Protein AF-A0A5N4C8M5-F1 (afdb_monomer)

Mean predicted aligned error: 10.36 Å

Nearest PDB structures (foldseek):
  2a1l-assembly1_A  TM=9.597E-01  e=7.615E-25  Rattus norvegicus
  1t27-assembly1_A  TM=9.504E-01  e=8.870E-22  Rattus norvegicus
  1uw5-assembly4_D  TM=9.401E-01  e=5.422E-21  Homo sapiens
  8pqo-assembly1_A  TM=8.372E-01  e=1.366E-22  Homo sapiens
  1kcm-assembly1_A-2  TM=8.251E-01  e=1.437E-21  Mus musculus

Secondary structure (DSSP, 8-state):
-EEEEE-SS-HHHHHHHHHHHHHHHHHHT-BTTBEEEEEEEEEEEETTEEEEEEEEEEE-SS---HHHHSSGGGTSTTS---S---------------EEEEEEEE-TT-S--TTHHHH--TTTTEEEEEEEEETTEEEEEEEETTTGGG-EEEEEEEEESSSS--TTTT---HHHHHHPPEEEE-TT-GGGS-TTT--GGG-TTT---TTT------TT--

pLDDT: mean 74.55, std 20.35, range [27.28, 95.81]

InterPro domains:
  IPR001666 Phosphatidylinositol transfer protein [PTHR10658] (109-222)
  IPR023393 START-like domain superfamily [G3DSA:3.30.530.20] (2-222)
  IPR055261 Phosphatidylinositol transfer protein, N-terminal [PF02121] (4-72)
  IPR055261 Phosphatidylinositol transfer protein, N-terminal [PF02121] (107-222)

Solvent-accessible surface area (backbone atoms only — not comparable to full-atom values): 13103 Å² total; per-residue (Å²): 74,31,39,38,36,66,42,88,38,42,59,70,56,45,62,55,30,40,56,50,20,47,53,54,53,44,57,76,55,45,54,99,87,30,26,68,45,79,80,42,79,45,78,46,76,54,99,91,46,54,37,42,35,36,33,35,39,38,40,58,86,78,84,88,57,67,84,63,55,74,61,46,37,72,58,57,49,74,78,75,87,89,70,98,70,86,90,76,92,76,97,65,84,83,78,57,19,20,21,45,42,35,39,51,47,67,36,96,60,49,70,77,52,77,64,50,78,78,67,56,54,95,54,61,47,37,32,43,38,40,34,45,39,36,80,58,36,34,41,35,41,36,36,30,77,68,54,41,90,53,28,38,39,39,38,39,34,41,56,40,80,42,91,74,78,78,74,67,84,82,67,61,56,75,72,60,50,75,70,51,48,80,43,80,50,57,78,52,45,68,88,83,51,57,81,91,75,64,50,79,93,62,32,42,48,72,38,58,35,88,86,82,60,47,54,52,32,56,102,76,68,120

Organism: Camelus dromedarius (NCBI:txid9838)

Structure (mmCIF, N/CA/C/O backbone):
data_AF-A0A5N4C8M5-F1
#
_entry.id   AF-A0A5N4C8M5-F1
#
loop_
_atom_site.group_PDB
_atom_site.id
_atom_site.type_symbol
_atom_site.label_atom_id
_atom_site.label_alt_id
_atom_site.label_comp_id
_atom_site.label_asym_id
_atom_site.label_entity_id
_atom_site.label_seq_id
_atom_site.pdbx_PDB_ins_code
_atom_site.Cartn_x
_atom_site.Cartn_y
_atom_site.Cartn_z
_atom_site.occupancy
_atom_site.B_iso_or_equiv
_atom_site.auth_seq_id
_atom_site.auth_comp_id
_atom_site.auth_asym_id
_atom_site.auth_atom_id
_atom_site.pdbx_PDB_model_num
ATOM 1 N N . MET A 1 1 ? -7.776 3.941 -9.998 1.00 83.75 1 MET A N 1
ATOM 2 C CA . MET A 1 1 ? -8.396 3.127 -8.933 1.00 83.75 1 MET A CA 1
ATOM 3 C C . MET A 1 1 ? -7.772 3.522 -7.607 1.00 83.75 1 MET A C 1
ATOM 5 O O . MET A 1 1 ? -6.570 3.780 -7.584 1.00 83.75 1 MET A O 1
ATOM 9 N N . ILE A 1 2 ? -8.571 3.589 -6.545 1.00 85.88 2 ILE A N 1
ATOM 10 C CA . ILE A 1 2 ? -8.103 3.749 -5.168 1.00 85.88 2 ILE A CA 1
ATOM 11 C C . ILE A 1 2 ? -8.486 2.513 -4.370 1.00 85.88 2 ILE A C 1
ATOM 13 O O . ILE A 1 2 ? -9.666 2.190 -4.282 1.00 85.88 2 ILE A O 1
ATOM 17 N N . SER A 1 3 ? -7.505 1.878 -3.743 1.00 86.94 3 SER A N 1
ATOM 18 C CA . SER A 1 3 ? -7.736 0.801 -2.785 1.00 86.94 3 SER A CA 1
ATOM 19 C C . SER A 1 3 ? -7.750 1.359 -1.365 1.00 86.94 3 SER A C 1
ATOM 21 O O . SER A 1 3 ? -6.872 2.147 -1.011 1.00 86.94 3 SER A O 1
ATOM 23 N N . ARG A 1 4 ? -8.728 0.957 -0.551 1.00 88.56 4 ARG A N 1
ATOM 24 C CA . ARG A 1 4 ? -8.825 1.272 0.882 1.00 88.56 4 ARG A CA 1
ATOM 25 C C . ARG A 1 4 ? -8.654 -0.015 1.688 1.00 88.56 4 ARG A C 1
ATOM 27 O O . ARG A 1 4 ? -9.474 -0.923 1.560 1.00 88.56 4 ARG A O 1
ATOM 34 N N . VAL A 1 5 ? -7.615 -0.077 2.519 1.00 88.25 5 VAL A N 1
ATOM 35 C CA . VAL A 1 5 ? -7.348 -1.209 3.426 1.00 88.25 5 VAL A CA 1
ATOM 36 C C . VAL A 1 5 ? -7.515 -0.742 4.865 1.00 88.25 5 VAL A C 1
ATOM 38 O O . VAL A 1 5 ? -6.715 0.075 5.307 1.00 88.25 5 VAL A O 1
ATOM 41 N N . VAL A 1 6 ? -8.530 -1.239 5.575 1.00 87.88 6 VAL A N 1
ATOM 42 C CA . VAL A 1 6 ? -8.694 -1.023 7.027 1.00 87.88 6 VAL A CA 1
ATOM 43 C C . VAL A 1 6 ? -7.837 -2.047 7.764 1.00 87.88 6 VAL A C 1
ATOM 45 O O . VAL A 1 6 ? -7.804 -3.201 7.338 1.00 87.88 6 VAL A O 1
ATOM 48 N N . LEU A 1 7 ? -7.165 -1.656 8.852 1.00 87.38 7 LEU A N 1
ATOM 49 C CA . LEU A 1 7 ? -6.305 -2.542 9.647 1.00 87.38 7 LEU A CA 1
ATOM 50 C C . LEU A 1 7 ? -6.516 -2.371 11.167 1.00 87.38 7 LEU A C 1
ATOM 52 O O . LEU A 1 7 ? -6.731 -1.247 11.629 1.00 87.38 7 LEU A O 1
ATOM 56 N N . PRO A 1 8 ? -6.386 -3.450 11.970 1.00 88.38 8 PRO A N 1
ATOM 57 C CA . PRO A 1 8 ? -6.488 -3.430 13.434 1.00 88.38 8 PRO A CA 1
ATOM 58 C C . PRO A 1 8 ? -5.188 -2.969 14.109 1.00 88.38 8 PRO A C 1
ATOM 60 O O . PRO A 1 8 ? -4.715 -3.558 15.082 1.00 88.38 8 PRO A O 1
ATOM 63 N N . CYS A 1 9 ? -4.584 -1.903 13.600 1.00 85.06 9 CYS A N 1
ATOM 64 C CA . CYS A 1 9 ? -3.409 -1.271 14.190 1.00 85.06 9 CYS A CA 1
ATOM 65 C C . CYS A 1 9 ? -3.499 0.243 14.048 1.00 85.06 9 CYS A C 1
ATOM 67 O O . CYS A 1 9 ? -4.287 0.737 13.253 1.00 85.06 9 CYS A O 1
ATOM 69 N N . SER A 1 10 ? -2.727 0.972 14.848 1.00 87.06 10 SER A N 1
ATOM 70 C CA . SER A 1 10 ? -2.623 2.429 14.728 1.00 87.06 10 SER A CA 1
ATOM 71 C C . SER A 1 10 ? -1.710 2.847 13.572 1.00 87.06 10 SER A C 1
ATOM 73 O O . SER A 1 10 ? -0.830 2.095 13.151 1.00 87.06 10 SER A O 1
ATOM 75 N N . VAL A 1 11 ? -1.834 4.104 13.138 1.00 84.88 11 VAL A N 1
ATOM 76 C CA . VAL A 1 11 ? -0.902 4.773 12.210 1.00 84.88 11 VAL A CA 1
ATOM 77 C C . VAL A 1 11 ? 0.562 4.579 12.640 1.00 84.88 11 VAL A C 1
ATOM 79 O O . VAL A 1 11 ? 1.426 4.318 11.808 1.00 84.88 11 VAL A O 1
ATOM 82 N N . GLN A 1 12 ? 0.876 4.682 13.930 1.00 86.44 12 GLN A N 1
ATOM 83 C CA . GLN A 1 12 ? 2.251 4.576 14.430 1.00 86.44 12 GLN A CA 1
ATOM 84 C C . GLN A 1 12 ? 2.765 3.132 14.400 1.00 86.44 12 GLN A C 1
ATOM 86 O O . GLN A 1 12 ? 3.892 2.887 13.973 1.00 86.44 12 GLN A O 1
ATOM 91 N N . GLU A 1 13 ? 1.933 2.170 14.804 1.00 85.62 13 GLU A N 1
ATOM 92 C CA . GLU A 1 13 ? 2.259 0.743 14.691 1.00 85.62 13 GLU A CA 1
ATOM 93 C C . GLU A 1 13 ? 2.451 0.341 13.226 1.00 85.62 13 GLU A C 1
ATOM 95 O O . GLU A 1 13 ? 3.371 -0.417 12.904 1.00 85.62 13 GLU A O 1
ATOM 100 N N . TYR A 1 14 ? 1.629 0.895 12.326 1.00 85.19 14 TYR A N 1
ATOM 101 C CA . TYR A 1 14 ? 1.717 0.591 10.908 1.00 85.19 14 TYR A CA 1
ATOM 102 C C . TYR A 1 14 ? 3.062 1.014 10.307 1.00 85.19 14 TYR A C 1
ATOM 104 O O . TYR A 1 14 ? 3.681 0.249 9.570 1.00 85.19 14 TYR A O 1
ATOM 112 N N . GLN A 1 15 ? 3.562 2.195 10.676 1.00 85.31 15 GLN A N 1
ATOM 113 C CA . GLN A 1 15 ? 4.855 2.689 10.200 1.00 85.31 15 GLN A CA 1
ATOM 114 C C . GLN A 1 15 ? 5.993 1.692 10.465 1.00 85.31 15 GLN A C 1
ATOM 116 O O . GLN A 1 15 ? 6.839 1.469 9.600 1.00 85.31 15 GLN A O 1
ATOM 121 N N . VAL A 1 16 ? 6.008 1.080 11.652 1.00 84.94 16 VAL A N 1
ATOM 122 C CA . VAL A 1 16 ? 7.047 0.123 12.052 1.00 84.94 16 VAL A CA 1
ATOM 123 C C . VAL A 1 16 ? 6.827 -1.229 11.381 1.00 84.94 16 VAL A C 1
ATOM 125 O O . VAL A 1 16 ? 7.739 -1.762 10.743 1.00 84.94 16 VAL A O 1
ATOM 128 N N . GLY A 1 17 ? 5.619 -1.784 11.487 1.00 80.12 17 GLY A N 1
ATOM 129 C CA . GLY A 1 17 ? 5.354 -3.120 10.964 1.00 80.12 17 GLY A CA 1
ATOM 130 C C . GLY A 1 17 ? 5.444 -3.192 9.436 1.00 80.12 17 GLY A C 1
ATOM 131 O O . GLY A 1 17 ? 5.831 -4.235 8.909 1.00 80.12 17 GLY A O 1
ATOM 132 N N . GLN A 1 18 ? 5.150 -2.104 8.710 1.00 78.94 18 GLN A N 1
ATOM 133 C CA . GLN A 1 18 ? 5.228 -2.091 7.248 1.00 78.94 18 GLN A CA 1
ATOM 134 C C . GLN A 1 18 ? 6.679 -2.292 6.809 1.00 78.94 18 GLN A C 1
ATOM 136 O O . GLN A 1 18 ? 6.956 -3.101 5.927 1.00 78.94 18 GLN A O 1
ATOM 141 N N . LEU A 1 19 ? 7.618 -1.584 7.442 1.00 75.56 19 LEU A N 1
ATOM 142 C CA . LEU A 1 19 ? 9.045 -1.702 7.141 1.00 75.56 19 LEU A CA 1
ATOM 143 C C . LEU A 1 19 ? 9.559 -3.118 7.421 1.00 75.56 19 LEU A C 1
ATOM 145 O O . LEU A 1 19 ? 10.290 -3.675 6.601 1.00 75.56 19 LEU A O 1
ATOM 149 N N . TYR A 1 20 ? 9.132 -3.713 8.538 1.00 75.94 20 TYR A N 1
ATOM 150 C CA . TYR A 1 20 ? 9.449 -5.101 8.872 1.00 75.94 20 TYR A CA 1
ATOM 151 C C . TYR A 1 20 ? 8.885 -6.080 7.832 1.00 75.94 20 TYR A C 1
ATOM 153 O O . TYR A 1 20 ? 9.627 -6.888 7.278 1.00 75.94 20 TYR A O 1
ATOM 161 N N . SER A 1 21 ? 7.599 -5.955 7.501 1.00 77.25 21 SER A N 1
ATOM 162 C CA . SER A 1 21 ? 6.918 -6.830 6.540 1.00 77.25 21 SER A CA 1
ATOM 163 C C . SER A 1 21 ? 7.540 -6.738 5.146 1.00 77.25 21 SER A C 1
ATOM 165 O O . SER A 1 21 ? 7.733 -7.761 4.494 1.00 77.25 21 SER A O 1
ATOM 167 N N . VAL A 1 22 ? 7.939 -5.538 4.701 1.00 72.88 22 VAL A N 1
ATOM 168 C CA . VAL A 1 22 ? 8.692 -5.357 3.448 1.00 72.88 22 VAL A CA 1
ATOM 169 C C . VAL A 1 22 ? 10.027 -6.094 3.502 1.00 72.88 22 VAL A C 1
ATOM 171 O O . VAL A 1 22 ? 10.389 -6.754 2.528 1.00 72.88 22 VAL A O 1
ATOM 174 N N . ALA A 1 23 ? 10.770 -5.984 4.604 1.00 72.56 23 ALA A N 1
ATOM 175 C CA . ALA A 1 23 ? 12.062 -6.648 4.746 1.00 72.56 23 ALA A CA 1
ATOM 176 C C . ALA A 1 23 ? 11.926 -8.180 4.729 1.00 72.56 23 ALA A C 1
ATOM 178 O O . ALA A 1 23 ? 12.671 -8.843 4.008 1.00 72.56 23 ALA A O 1
ATOM 179 N N . GLU A 1 24 ? 10.961 -8.740 5.460 1.00 75.62 24 GLU A N 1
ATOM 180 C CA . GLU A 1 24 ? 10.719 -10.188 5.501 1.00 75.62 24 GLU A CA 1
ATOM 181 C C . GLU A 1 24 ? 10.206 -10.728 4.161 1.00 75.62 24 GLU A C 1
ATOM 183 O O . GLU A 1 24 ? 10.748 -11.708 3.647 1.00 75.62 24 GLU A O 1
ATOM 188 N N . ALA A 1 25 ? 9.240 -10.051 3.532 1.00 70.56 25 ALA A N 1
ATOM 189 C CA . ALA A 1 25 ? 8.769 -10.424 2.199 1.00 70.56 25 ALA A CA 1
ATOM 190 C C . ALA A 1 25 ? 9.912 -10.383 1.171 1.00 70.56 25 ALA A C 1
ATOM 192 O O . ALA A 1 25 ? 10.031 -11.277 0.339 1.00 70.56 25 ALA A O 1
ATOM 193 N N . SER A 1 26 ? 10.810 -9.396 1.269 1.00 68.19 26 SER A N 1
ATOM 194 C CA . SER A 1 26 ? 11.963 -9.295 0.365 1.00 68.19 26 SER A CA 1
ATOM 195 C C . SER A 1 26 ? 12.941 -10.462 0.517 1.00 68.19 26 SER A C 1
ATOM 197 O O . SER A 1 26 ? 13.475 -10.951 -0.480 1.00 68.19 26 SER A O 1
ATOM 199 N N . LYS A 1 27 ? 13.165 -10.937 1.750 1.00 71.38 27 LYS A N 1
ATOM 200 C CA . LYS A 1 27 ? 14.007 -12.115 2.016 1.00 71.38 27 LYS A CA 1
ATOM 201 C C . LYS A 1 27 ? 13.401 -13.382 1.417 1.00 71.38 27 LYS A C 1
ATOM 203 O O . LYS A 1 27 ? 14.124 -14.154 0.797 1.00 71.38 27 LYS A O 1
ATOM 208 N N . ASN A 1 28 ? 12.090 -13.567 1.567 1.00 69.38 28 ASN A N 1
ATOM 209 C CA . ASN A 1 28 ? 11.388 -14.758 1.085 1.00 69.38 28 ASN A CA 1
ATOM 210 C C . ASN A 1 28 ? 11.327 -14.855 -0.448 1.00 69.38 28 ASN A C 1
ATOM 212 O O . ASN A 1 28 ? 11.191 -15.952 -0.982 1.00 69.38 28 ASN A O 1
ATOM 216 N N . GLU A 1 29 ? 11.449 -13.729 -1.154 1.00 64.94 29 GLU A N 1
ATOM 217 C CA . GLU A 1 29 ? 11.388 -13.667 -2.622 1.00 64.94 29 GLU A CA 1
ATOM 218 C C . GLU A 1 29 ? 12.778 -13.664 -3.293 1.00 64.94 29 GLU A C 1
ATOM 220 O O . GLU A 1 29 ? 12.872 -13.604 -4.517 1.00 64.94 29 GLU A O 1
ATOM 225 N N . THR A 1 30 ? 13.872 -13.725 -2.525 1.00 62.81 30 THR A N 1
ATOM 226 C CA . THR A 1 30 ? 15.238 -13.688 -3.074 1.00 62.81 30 THR A CA 1
ATOM 227 C C . THR A 1 30 ? 15.851 -15.091 -3.129 1.00 62.81 30 THR A C 1
ATOM 229 O O . THR A 1 30 ? 16.098 -15.713 -2.097 1.00 62.81 30 THR A O 1
ATOM 232 N N . GLY A 1 31 ? 16.143 -15.592 -4.337 1.00 59.47 31 GLY A N 1
ATOM 233 C CA . GLY A 1 31 ? 16.760 -16.907 -4.555 1.00 59.47 31 GLY A CA 1
ATOM 234 C C . GLY A 1 31 ? 16.883 -17.296 -6.036 1.00 59.47 31 GLY A C 1
ATOM 235 O O . GLY A 1 31 ? 16.119 -16.847 -6.881 1.00 59.47 31 GLY A O 1
ATOM 236 N N . GLY A 1 32 ? 17.871 -18.128 -6.396 1.00 56.34 32 GLY A N 1
ATOM 237 C CA . GLY A 1 32 ? 17.968 -18.719 -7.748 1.00 56.34 32 GLY A CA 1
ATOM 238 C C . GLY A 1 32 ? 18.218 -17.737 -8.912 1.00 56.34 32 GLY A C 1
ATOM 239 O O . GLY A 1 32 ? 18.008 -18.083 -10.078 1.00 56.34 32 GLY A O 1
ATOM 240 N N . GLY A 1 33 ? 18.672 -16.514 -8.622 1.00 57.88 33 GLY A N 1
ATOM 241 C CA . GLY A 1 33 ? 18.844 -15.443 -9.611 1.00 57.88 33 GLY A CA 1
ATOM 242 C C . GLY A 1 33 ? 17.557 -14.674 -9.940 1.00 57.88 33 GLY A C 1
ATOM 243 O O . GLY A 1 33 ? 17.529 -13.984 -10.958 1.00 57.88 33 GLY A O 1
ATOM 244 N N . GLU A 1 34 ? 16.515 -14.829 -9.119 1.00 65.50 34 GLU A N 1
ATOM 245 C CA . GLU A 1 34 ? 15.394 -13.898 -8.934 1.00 65.50 34 GLU A CA 1
ATOM 246 C C . GLU A 1 34 ? 15.565 -13.190 -7.579 1.00 65.50 34 GLU A C 1
ATOM 248 O O . GLU A 1 34 ? 16.211 -13.727 -6.670 1.00 65.50 34 GLU A O 1
ATOM 253 N N . GLY A 1 35 ? 15.011 -11.985 -7.438 1.00 71.69 35 GLY A N 1
ATOM 254 C CA . GLY A 1 35 ? 15.013 -11.296 -6.148 1.00 71.69 35 GLY A CA 1
ATOM 255 C C . GLY A 1 35 ? 15.023 -9.779 -6.225 1.00 71.69 35 GLY A C 1
ATOM 256 O O . GLY A 1 35 ? 14.817 -9.178 -7.285 1.00 71.69 35 GLY A O 1
ATOM 257 N N . ILE A 1 36 ? 15.249 -9.177 -5.059 1.00 79.50 36 ILE A N 1
ATOM 258 C CA . ILE A 1 36 ? 15.225 -7.731 -4.850 1.00 79.50 36 ILE A CA 1
ATOM 259 C C . ILE A 1 36 ? 16.632 -7.259 -4.493 1.00 79.50 36 ILE A C 1
ATOM 261 O O . ILE A 1 36 ? 17.182 -7.638 -3.461 1.00 79.50 36 ILE A O 1
ATOM 265 N N . GLU A 1 37 ? 17.194 -6.387 -5.320 1.00 83.38 37 GLU A N 1
ATOM 266 C CA . GLU A 1 37 ? 18.437 -5.680 -5.032 1.00 83.38 37 GLU A CA 1
ATOM 267 C C . GLU A 1 37 ? 18.113 -4.293 -4.471 1.00 83.38 37 GLU A C 1
ATOM 269 O O . GLU A 1 37 ? 17.360 -3.531 -5.073 1.00 83.38 37 GLU A O 1
ATOM 274 N N . VAL A 1 38 ? 18.678 -3.939 -3.316 1.00 85.50 38 VAL A N 1
ATOM 275 C CA . VAL A 1 38 ? 18.532 -2.597 -2.735 1.00 85.50 38 VAL A CA 1
ATOM 276 C C . VAL A 1 38 ? 19.746 -1.760 -3.132 1.00 85.50 38 VAL A C 1
ATOM 278 O O . VAL A 1 38 ? 20.826 -1.946 -2.583 1.00 85.50 38 VAL A O 1
ATOM 281 N N . LEU A 1 39 ? 19.565 -0.820 -4.062 1.00 90.00 39 LEU A N 1
ATOM 282 C CA . LEU A 1 39 ? 20.632 0.074 -4.526 1.00 90.00 39 LEU A CA 1
ATOM 283 C C . LEU A 1 39 ? 20.843 1.272 -3.605 1.00 90.00 39 LEU A C 1
ATOM 285 O O . LEU A 1 39 ? 21.970 1.721 -3.403 1.00 90.00 39 LEU A O 1
ATOM 289 N N . LYS A 1 40 ? 19.749 1.830 -3.078 1.00 91.44 40 LYS A N 1
ATOM 290 C CA . LYS A 1 40 ? 19.783 2.968 -2.156 1.00 91.44 40 LYS A CA 1
ATOM 291 C C . LYS A 1 40 ? 18.742 2.810 -1.064 1.00 91.44 40 LYS A C 1
ATOM 293 O O . LYS A 1 40 ? 17.624 2.368 -1.327 1.00 91.44 40 LYS A O 1
ATOM 298 N N . ASN A 1 41 ? 19.115 3.217 0.142 1.00 90.56 41 ASN A N 1
ATOM 299 C CA . ASN A 1 41 ? 18.236 3.340 1.294 1.00 90.56 41 ASN A CA 1
ATOM 300 C C . ASN A 1 41 ? 18.801 4.432 2.210 1.00 90.56 41 ASN A C 1
ATOM 302 O O . ASN A 1 41 ? 19.659 4.157 3.046 1.00 90.56 41 ASN A O 1
ATOM 306 N N . GLU A 1 42 ? 18.372 5.672 2.008 1.00 94.19 42 GLU A N 1
ATOM 307 C CA . GLU A 1 42 ? 18.944 6.842 2.680 1.00 94.19 42 GLU A CA 1
ATOM 308 C C . GLU A 1 42 ? 17.856 7.844 3.086 1.00 94.19 42 GLU A C 1
ATOM 310 O O . GLU A 1 42 ? 16.818 7.926 2.422 1.00 94.19 42 GLU A O 1
ATOM 315 N N . PRO A 1 43 ? 18.052 8.604 4.176 1.00 95.44 43 PRO A N 1
ATOM 316 C CA . PRO A 1 43 ? 17.163 9.711 4.489 1.00 95.44 43 PRO A CA 1
ATOM 317 C C . PRO A 1 43 ? 17.232 10.772 3.382 1.00 95.44 43 PRO A C 1
ATOM 319 O O . PRO A 1 43 ? 18.288 11.000 2.791 1.00 95.44 43 PRO A O 1
ATOM 322 N N . TYR A 1 44 ? 16.119 11.454 3.123 1.00 95.25 44 TYR A N 1
ATOM 323 C CA . TYR A 1 44 ? 16.065 12.585 2.200 1.00 95.25 44 TYR A CA 1
ATOM 324 C C . TYR A 1 44 ? 15.313 13.765 2.810 1.00 95.25 44 TYR A C 1
ATOM 326 O O . TYR A 1 44 ? 14.449 13.609 3.674 1.00 95.25 44 TYR A O 1
ATOM 334 N N . GLU A 1 45 ? 15.635 14.949 2.303 1.00 95.25 45 GLU A N 1
ATOM 335 C CA . GLU A 1 45 ? 14.909 16.186 2.546 1.00 95.25 45 GLU A CA 1
ATOM 336 C C . GLU A 1 45 ? 14.821 16.949 1.224 1.00 95.25 45 GLU A C 1
ATOM 338 O O . GLU A 1 45 ? 15.842 17.218 0.586 1.00 95.25 45 GLU A O 1
ATOM 343 N N . LYS A 1 46 ? 13.603 17.247 0.774 1.00 89.94 46 LYS A N 1
ATOM 344 C CA . LYS A 1 46 ? 13.357 17.961 -0.479 1.00 89.94 46 LYS A CA 1
ATOM 345 C C . LYS A 1 46 ? 12.041 18.727 -0.401 1.00 89.94 46 LYS A C 1
ATOM 347 O O . LYS A 1 46 ? 11.037 18.168 0.010 1.00 89.94 46 LYS A O 1
ATOM 352 N N . ASP A 1 47 ? 12.043 19.995 -0.811 1.00 89.44 47 ASP A N 1
ATOM 353 C CA . ASP A 1 47 ? 10.837 20.840 -0.889 1.00 89.44 47 ASP A CA 1
ATOM 354 C C . ASP A 1 47 ? 10.018 20.891 0.425 1.00 89.44 47 ASP A C 1
ATOM 356 O O . ASP A 1 47 ? 8.796 21.005 0.415 1.00 89.44 47 ASP A O 1
ATOM 360 N N . GLY A 1 48 ? 10.698 20.793 1.576 1.00 87.25 48 GLY A N 1
ATOM 361 C CA . GLY A 1 48 ? 10.075 20.753 2.908 1.00 87.25 48 GLY A CA 1
ATOM 362 C C . GLY A 1 48 ? 9.538 19.378 3.332 1.00 87.25 48 GLY A C 1
ATOM 363 O O . GLY A 1 48 ? 9.146 19.213 4.487 1.00 87.25 48 GLY A O 1
ATOM 364 N N . GLU A 1 49 ? 9.563 18.384 2.445 1.00 89.19 49 GLU A N 1
ATOM 365 C CA . GLU A 1 49 ? 9.270 16.983 2.738 1.00 89.19 49 GLU A CA 1
ATOM 366 C C . GLU A 1 49 ? 10.539 16.279 3.238 1.00 89.19 49 GLU A C 1
ATOM 368 O O . GLU A 1 49 ? 11.620 16.435 2.666 1.00 89.19 49 GLU A O 1
ATOM 373 N N . LYS A 1 50 ? 10.417 15.504 4.320 1.00 93.25 50 LYS A N 1
ATOM 374 C CA . LYS A 1 50 ? 11.506 14.695 4.882 1.00 93.25 50 LYS A CA 1
ATOM 375 C C . LYS A 1 50 ? 11.047 13.257 5.024 1.00 93.25 50 LYS A C 1
ATOM 377 O O . LYS A 1 50 ? 9.899 13.009 5.391 1.00 93.25 50 LYS A O 1
ATOM 382 N N . GLY A 1 51 ? 11.946 12.313 4.790 1.00 92.38 51 GLY A N 1
ATOM 383 C CA . GLY A 1 51 ? 11.599 10.905 4.899 1.00 92.38 51 GLY A CA 1
ATOM 384 C C . GLY A 1 51 ? 12.735 9.970 4.524 1.00 92.38 51 GLY A C 1
ATOM 385 O O . GLY A 1 51 ? 13.903 10.349 4.557 1.00 92.38 51 GLY A O 1
ATOM 386 N N . GLN A 1 52 ? 12.375 8.748 4.137 1.00 90.94 52 GLN A N 1
ATOM 387 C CA . GLN A 1 52 ? 13.308 7.738 3.643 1.00 90.94 52 GLN A CA 1
ATOM 388 C C . GLN A 1 52 ? 13.139 7.552 2.133 1.00 90.94 52 GLN A C 1
ATOM 390 O O . GLN A 1 52 ? 12.027 7.328 1.648 1.00 90.94 52 GLN A O 1
ATOM 395 N N . TYR A 1 53 ? 14.239 7.627 1.393 1.00 93.06 53 TYR A N 1
ATOM 396 C CA . TYR A 1 53 ? 14.294 7.302 -0.023 1.00 93.06 53 TYR A CA 1
ATOM 397 C C . TYR A 1 53 ? 14.852 5.895 -0.196 1.00 93.06 53 TYR A C 1
ATOM 399 O O . TYR A 1 53 ? 15.883 5.546 0.383 1.00 93.06 53 TYR A O 1
ATOM 407 N N . THR A 1 54 ? 14.194 5.093 -1.029 1.00 88.31 54 THR A N 1
ATOM 408 C CA . THR A 1 54 ? 14.719 3.791 -1.440 1.00 88.31 54 THR A CA 1
ATOM 409 C C . THR A 1 54 ? 14.715 3.651 -2.951 1.00 88.31 54 THR A C 1
ATOM 411 O O . THR A 1 54 ? 13.810 4.131 -3.634 1.00 88.31 54 THR A O 1
ATOM 414 N N . HIS A 1 55 ? 15.736 2.977 -3.472 1.00 92.00 55 HIS A N 1
ATOM 415 C CA . HIS A 1 55 ? 15.798 2.538 -4.860 1.00 92.00 55 HIS A CA 1
ATOM 416 C C . HIS A 1 55 ? 16.119 1.053 -4.867 1.00 92.00 55 HIS A C 1
ATOM 418 O O . HIS A 1 55 ? 17.174 0.649 -4.375 1.00 92.00 55 HIS A O 1
ATOM 424 N N . LYS A 1 56 ? 15.203 0.255 -5.406 1.00 86.56 56 LYS A N 1
ATOM 425 C CA . LYS A 1 56 ? 15.343 -1.190 -5.540 1.00 86.56 56 LYS A CA 1
ATOM 426 C C . LYS A 1 56 ? 15.237 -1.624 -6.995 1.00 86.56 56 LYS A C 1
ATOM 428 O O . LYS A 1 56 ? 14.553 -0.975 -7.790 1.00 86.56 56 LYS A O 1
ATOM 433 N N . ILE A 1 57 ? 15.881 -2.734 -7.319 1.00 86.00 57 ILE A N 1
ATOM 434 C CA . ILE A 1 57 ? 15.717 -3.444 -8.581 1.00 86.00 57 ILE A CA 1
ATOM 435 C C . ILE A 1 57 ? 15.061 -4.792 -8.296 1.00 86.00 57 ILE A C 1
ATOM 437 O O . ILE A 1 57 ? 15.514 -5.551 -7.445 1.00 86.00 57 ILE A O 1
ATOM 441 N N . TYR A 1 58 ? 13.985 -5.081 -9.017 1.00 82.19 58 TYR A N 1
ATOM 442 C CA . TYR A 1 58 ? 13.282 -6.356 -8.980 1.00 82.19 58 TYR A CA 1
ATOM 443 C C . TYR A 1 58 ? 13.646 -7.157 -10.227 1.00 82.19 58 TYR A C 1
ATOM 445 O O . TYR A 1 58 ? 13.362 -6.718 -11.345 1.00 82.19 58 TYR A O 1
ATOM 453 N N . HIS A 1 59 ? 14.233 -8.338 -10.035 1.00 80.12 59 HIS A N 1
ATOM 454 C CA . HIS A 1 59 ? 14.536 -9.293 -11.101 1.00 80.12 59 HIS A CA 1
ATOM 455 C C . HIS A 1 59 ? 13.486 -10.403 -11.110 1.00 80.12 59 HIS A C 1
ATOM 457 O O . HIS A 1 59 ? 13.504 -11.286 -10.251 1.00 80.12 59 HIS A O 1
ATOM 463 N N . LEU A 1 60 ? 12.578 -10.376 -12.085 1.00 69.25 60 LEU A N 1
ATOM 464 C CA . LEU A 1 60 ? 11.553 -11.408 -12.252 1.00 69.25 60 LEU A CA 1
ATOM 465 C C . LEU A 1 60 ? 12.006 -12.383 -13.355 1.00 69.25 60 LEU A C 1
ATOM 467 O O . LEU A 1 60 ? 12.357 -11.936 -14.440 1.00 69.25 60 LEU A O 1
ATOM 471 N N . LYS A 1 61 ? 12.004 -13.708 -13.150 1.00 56.44 61 LYS A N 1
ATOM 472 C CA . LYS A 1 61 ? 12.205 -14.685 -14.245 1.00 56.44 61 LYS A CA 1
ATOM 473 C C . LYS A 1 61 ? 10.927 -15.448 -14.573 1.00 56.44 61 LYS A C 1
ATOM 475 O O . LYS A 1 61 ? 10.741 -15.781 -15.744 1.00 56.44 61 LYS A O 1
ATOM 480 N N . ARG A 1 62 ? 10.005 -15.686 -13.629 1.00 48.00 62 ARG A N 1
ATOM 481 C CA . ARG A 1 62 ? 8.667 -16.250 -13.905 1.00 48.00 62 ARG A CA 1
ATOM 482 C C . ARG A 1 62 ? 7.601 -15.716 -12.937 1.00 48.00 62 ARG A C 1
ATOM 484 O O . ARG A 1 62 ? 7.741 -15.824 -11.733 1.00 48.00 62 ARG A O 1
ATOM 491 N N . ARG A 1 63 ? 6.470 -15.270 -13.512 1.00 41.81 63 ARG A N 1
ATOM 492 C CA . ARG A 1 63 ? 5.194 -14.881 -12.862 1.00 41.81 63 ARG A CA 1
ATOM 493 C C . ARG A 1 63 ? 5.134 -13.439 -12.322 1.00 41.81 63 ARG A C 1
ATOM 495 O O . ARG A 1 63 ? 5.605 -13.105 -11.248 1.00 41.81 63 ARG A O 1
ATOM 502 N N . LEU A 1 64 ? 4.430 -12.590 -13.075 1.00 39.09 64 LEU A N 1
ATOM 503 C CA . LEU A 1 64 ? 3.885 -11.318 -12.595 1.00 39.09 64 LEU A CA 1
ATOM 504 C C . LEU A 1 64 ? 2.619 -11.598 -11.775 1.00 39.09 64 LEU A C 1
ATOM 506 O O . LEU A 1 64 ? 1.555 -11.824 -12.349 1.00 39.09 64 LEU A O 1
ATOM 510 N N . THR A 1 65 ? 2.716 -11.529 -10.453 1.00 37.12 65 THR A N 1
ATOM 511 C CA . THR A 1 65 ? 1.579 -11.193 -9.574 1.00 37.12 65 THR A CA 1
ATOM 512 C C . THR A 1 65 ? 1.876 -9.880 -8.842 1.00 37.12 65 THR A C 1
ATOM 514 O O . THR A 1 65 ? 1.652 -9.740 -7.645 1.00 37.12 65 THR A O 1
ATOM 517 N N . LEU A 1 66 ? 2.402 -8.889 -9.579 1.00 36.59 66 LEU A N 1
ATOM 518 C CA . LEU A 1 66 ? 2.776 -7.575 -9.034 1.00 36.59 66 LEU A CA 1
ATOM 519 C C . LEU A 1 66 ? 1.579 -6.831 -8.415 1.00 36.59 66 LEU A C 1
ATOM 521 O O . LEU A 1 66 ? 1.743 -6.111 -7.437 1.00 36.59 66 LEU A O 1
ATOM 525 N N . SER A 1 67 ? 0.375 -7.020 -8.966 1.00 34.50 67 SER A N 1
ATOM 526 C CA . SER A 1 67 ? -0.833 -6.317 -8.523 1.00 34.50 67 SER A CA 1
ATOM 527 C C . SER A 1 67 ? -1.407 -6.842 -7.206 1.00 34.50 67 SER A C 1
ATOM 529 O O . SER A 1 67 ? -2.003 -6.064 -6.472 1.00 34.50 67 SER A O 1
ATOM 531 N N . HIS A 1 68 ? -1.193 -8.118 -6.874 1.00 33.88 68 HIS A N 1
ATOM 532 C CA . HIS A 1 68 ? -1.660 -8.694 -5.609 1.00 33.88 68 HIS A CA 1
ATOM 533 C C . HIS A 1 68 ? -0.604 -8.613 -4.501 1.00 33.88 68 HIS A C 1
ATOM 535 O O . HIS A 1 68 ? -0.956 -8.477 -3.338 1.00 33.88 68 HIS A O 1
ATOM 541 N N . ARG A 1 69 ? 0.695 -8.622 -4.830 1.00 39.22 69 ARG A N 1
ATOM 542 C CA . ARG A 1 69 ? 1.767 -8.757 -3.826 1.00 39.22 69 ARG A CA 1
ATOM 543 C C . ARG A 1 69 ? 2.240 -7.450 -3.185 1.00 39.22 69 ARG A C 1
ATOM 545 O O . ARG A 1 69 ? 2.715 -7.482 -2.057 1.00 39.22 69 ARG A O 1
ATOM 552 N N . MET A 1 70 ? 2.036 -6.296 -3.823 1.00 34.19 70 MET A N 1
ATOM 553 C CA . MET A 1 70 ? 2.290 -4.998 -3.171 1.00 34.19 70 MET A CA 1
ATOM 554 C C . MET A 1 70 ? 1.256 -4.675 -2.076 1.00 34.19 70 MET A C 1
ATOM 556 O O . MET A 1 70 ? 1.553 -3.912 -1.162 1.00 34.19 70 MET A O 1
ATOM 560 N N . ALA A 1 71 ? 0.079 -5.314 -2.117 1.00 32.91 71 ALA A N 1
ATOM 561 C CA . ALA A 1 71 ? -0.912 -5.271 -1.041 1.00 32.91 71 ALA A CA 1
ATOM 562 C C . ALA A 1 71 ? -0.596 -6.246 0.119 1.00 32.91 71 ALA A C 1
ATOM 564 O O . ALA A 1 71 ? -1.065 -6.037 1.235 1.00 32.91 71 ALA A 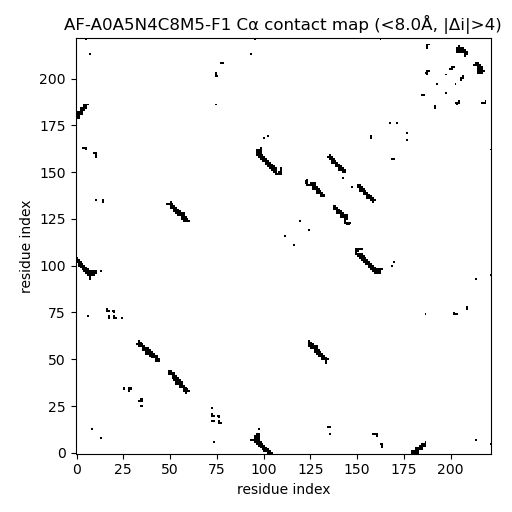O 1
ATOM 565 N N . VAL A 1 72 ? 0.244 -7.271 -0.101 1.00 30.89 72 VAL A N 1
ATOM 566 C CA . VAL A 1 72 ? 0.572 -8.318 0.898 1.00 30.89 72 VAL A CA 1
ATOM 567 C C . VAL A 1 72 ? 1.442 -7.799 2.050 1.00 30.89 72 VAL A C 1
ATOM 569 O O . VAL A 1 72 ? 1.486 -8.407 3.116 1.00 30.89 72 VAL A O 1
ATOM 572 N N . VAL A 1 73 ? 2.048 -6.616 1.917 1.00 34.50 73 VAL A N 1
ATOM 573 C CA . VAL A 1 73 ? 2.796 -5.978 3.015 1.00 34.50 73 VAL A CA 1
ATOM 574 C C . VAL A 1 73 ? 1.904 -5.699 4.241 1.00 34.50 73 VAL A C 1
ATOM 576 O O . VAL A 1 73 ? 2.413 -5.656 5.356 1.00 34.50 73 VAL A O 1
ATOM 579 N N . GLY A 1 74 ? 0.581 -5.581 4.072 1.00 31.41 74 GLY A N 1
ATOM 580 C CA . GLY A 1 74 ? -0.353 -5.413 5.191 1.00 31.41 74 GLY A CA 1
ATOM 581 C C . GLY A 1 74 ? -0.649 -6.690 5.995 1.00 31.41 74 GLY A C 1
ATOM 582 O O . GLY A 1 74 ? -1.112 -6.582 7.126 1.00 31.41 74 GLY A O 1
ATOM 583 N N . GLY A 1 75 ? -0.386 -7.884 5.446 1.00 28.56 75 GLY A N 1
ATOM 584 C CA . GLY A 1 75 ? -0.782 -9.168 6.051 1.00 28.56 75 GLY A CA 1
ATOM 585 C C . GLY A 1 75 ? 0.272 -9.824 6.955 1.00 28.56 75 GLY A C 1
ATOM 586 O O . GLY A 1 75 ? -0.075 -10.563 7.869 1.00 28.56 75 GLY A O 1
ATOM 587 N N . SER A 1 76 ? 1.565 -9.541 6.762 1.00 27.28 76 SER A N 1
ATOM 588 C CA . SER A 1 76 ? 2.653 -10.151 7.562 1.00 27.28 76 SER A CA 1
ATOM 589 C C . SER A 1 76 ? 2.951 -9.435 8.891 1.00 27.28 76 SER A C 1
ATOM 591 O O . SER A 1 76 ? 3.863 -9.831 9.619 1.00 27.28 76 SER A O 1
ATOM 593 N N . MET A 1 77 ? 2.171 -8.405 9.223 1.00 35.16 77 MET A N 1
ATOM 594 C CA . MET A 1 77 ? 2.455 -7.418 10.267 1.00 35.16 77 MET A CA 1
ATOM 595 C C . MET A 1 77 ? 2.522 -7.964 11.699 1.00 35.16 77 MET A C 1
ATOM 597 O O . MET A 1 77 ? 3.149 -7.351 12.559 1.00 35.16 77 MET A O 1
ATOM 601 N N . GLU A 1 78 ? 1.851 -9.076 11.999 1.00 37.38 78 GLU A N 1
ATOM 602 C CA . GLU A 1 78 ? 1.559 -9.428 13.395 1.00 37.38 78 GLU A CA 1
ATOM 603 C C . GLU A 1 78 ? 2.466 -10.508 13.993 1.00 37.38 78 GLU A C 1
ATOM 605 O O . GLU A 1 78 ? 2.320 -10.848 15.172 1.00 37.38 78 GLU A O 1
ATOM 610 N N . ARG A 1 79 ? 3.415 -11.058 13.222 1.00 37.09 79 ARG A N 1
ATOM 611 C CA . ARG A 1 79 ? 4.105 -12.275 13.661 1.00 37.09 79 ARG A CA 1
ATOM 612 C C . ARG A 1 79 ? 5.253 -12.059 14.648 1.00 37.09 79 ARG A C 1
ATOM 614 O O . ARG A 1 79 ? 5.356 -12.855 15.572 1.00 37.09 79 ARG A O 1
ATOM 621 N N . HIS A 1 80 ? 6.079 -11.017 14.561 1.00 35.16 80 HIS A N 1
ATOM 622 C CA . HIS A 1 80 ? 7.246 -10.904 15.453 1.00 35.16 80 HIS A CA 1
ATOM 623 C C . HIS A 1 80 ? 7.618 -9.448 15.767 1.00 35.16 80 HIS A C 1
ATOM 625 O O . HIS A 1 80 ? 8.487 -8.850 15.145 1.00 35.16 80 HIS A O 1
ATOM 631 N N . ASP A 1 81 ? 6.991 -8.889 16.800 1.00 36.94 81 ASP A N 1
ATOM 632 C CA . ASP A 1 81 ? 7.457 -7.661 17.447 1.00 36.94 81 ASP A CA 1
ATOM 633 C C . ASP A 1 81 ? 8.708 -7.984 18.292 1.00 36.94 81 ASP A C 1
ATOM 635 O O . ASP A 1 81 ? 8.600 -8.463 19.419 1.00 36.94 81 ASP A O 1
ATOM 639 N N . THR A 1 82 ? 9.918 -7.838 17.758 1.00 33.25 82 THR A N 1
ATOM 640 C CA . THR A 1 82 ? 11.154 -7.887 18.560 1.00 33.25 82 THR A CA 1
ATOM 641 C C . THR A 1 82 ? 11.511 -6.476 19.016 1.00 33.25 82 THR A C 1
ATOM 643 O O . THR A 1 82 ? 12.312 -5.798 18.380 1.00 33.25 82 THR A O 1
ATOM 646 N N . GLY A 1 83 ? 10.912 -6.036 20.121 1.00 32.53 83 GLY A N 1
ATOM 647 C CA . GLY A 1 83 ? 11.248 -4.783 20.790 1.00 32.53 83 GLY A CA 1
ATOM 648 C C . GLY A 1 83 ? 10.677 -4.753 22.204 1.00 32.53 83 GLY A C 1
ATOM 649 O O . GLY A 1 83 ? 9.485 -4.962 22.411 1.00 32.53 83 GLY A O 1
ATOM 650 N N . GLU A 1 84 ? 11.537 -4.554 23.200 1.00 37.19 84 GLU A N 1
ATOM 651 C CA . GLU A 1 84 ? 11.156 -4.405 24.604 1.00 37.19 84 GLU A CA 1
ATOM 652 C C . GLU A 1 84 ? 10.345 -3.113 24.807 1.00 37.19 84 GLU A C 1
ATOM 654 O O . GLU A 1 84 ? 10.888 -2.011 24.812 1.00 37.19 84 GLU A O 1
ATOM 659 N N . GLY A 1 85 ? 9.034 -3.247 25.006 1.00 32.62 85 GLY A N 1
ATOM 660 C CA . GLY A 1 85 ? 8.137 -2.170 25.424 1.00 32.62 85 GLY A CA 1
ATOM 661 C C . GLY A 1 85 ? 7.405 -2.575 26.699 1.00 32.62 85 GLY A C 1
ATOM 662 O O . GLY A 1 85 ? 6.670 -3.558 26.716 1.00 32.62 85 GLY A O 1
ATOM 663 N N . LYS A 1 86 ? 7.659 -1.847 27.791 1.00 33.31 86 LYS A N 1
ATOM 664 C CA . LYS A 1 86 ? 7.137 -2.111 29.140 1.00 33.31 86 LYS A CA 1
ATOM 665 C C . LYS A 1 86 ? 5.610 -2.227 29.164 1.00 33.31 86 LYS A C 1
ATOM 667 O O . LYS A 1 86 ? 4.903 -1.414 28.578 1.00 33.31 86 LYS A O 1
ATOM 672 N N . GLY A 1 87 ? 5.134 -3.224 29.908 1.00 36.12 87 GLY A N 1
ATOM 673 C CA . GLY A 1 87 ? 3.720 -3.515 30.099 1.00 36.12 87 GLY A CA 1
ATOM 674 C C . GLY A 1 87 ? 2.928 -2.374 30.738 1.00 36.12 87 GLY A C 1
ATOM 675 O O . GLY A 1 87 ? 3.367 -1.733 31.691 1.00 36.12 87 GLY A O 1
ATOM 676 N N . GLY A 1 88 ? 1.712 -2.201 30.231 1.00 29.14 88 GLY A N 1
ATOM 677 C CA . GLY A 1 88 ? 0.627 -1.457 30.852 1.00 29.14 88 GLY A CA 1
ATOM 678 C C . GLY A 1 88 ? -0.678 -2.079 30.374 1.00 29.14 88 GLY A C 1
ATOM 679 O O . GLY A 1 88 ? -1.025 -1.964 29.203 1.00 29.14 88 GLY A O 1
ATOM 680 N N . GLY A 1 89 ? -1.354 -2.816 31.255 1.00 36.75 89 GLY A N 1
ATOM 681 C CA . GLY A 1 89 ? -2.646 -3.416 30.953 1.00 36.75 89 GLY A CA 1
ATOM 682 C C . GLY A 1 89 ? -3.720 -2.345 30.806 1.00 36.75 89 GLY A C 1
ATOM 683 O O . GLY A 1 89 ? -3.846 -1.478 31.667 1.00 36.75 89 GLY A O 1
ATOM 684 N N . ASN A 1 90 ? -4.518 -2.438 29.745 1.00 32.88 90 ASN A N 1
ATOM 685 C CA . ASN A 1 90 ? -5.889 -1.954 29.780 1.00 32.88 90 ASN A CA 1
ATOM 686 C C . ASN A 1 90 ? -6.750 -2.754 28.796 1.00 32.88 90 ASN A C 1
ATOM 688 O O . ASN A 1 90 ? -6.577 -2.683 27.581 1.00 32.88 90 ASN A O 1
ATOM 692 N N . SER A 1 91 ? -7.664 -3.543 29.349 1.00 41.53 91 SER A N 1
ATOM 693 C CA . SER A 1 91 ? -8.744 -4.220 28.642 1.00 41.53 91 SER A CA 1
ATOM 694 C C . SER A 1 91 ? -9.873 -3.214 28.392 1.00 41.53 91 SER A C 1
ATOM 696 O O . SER A 1 91 ? -10.688 -2.961 29.277 1.00 41.53 91 SER A O 1
ATOM 698 N N . GLY A 1 92 ? -9.893 -2.622 27.200 1.00 31.52 92 GLY A N 1
ATOM 699 C CA . GLY A 1 92 ? -10.936 -1.727 26.686 1.00 31.52 92 GLY A CA 1
ATOM 700 C C . GLY A 1 92 ? -11.005 -1.841 25.156 1.00 31.52 92 GLY A C 1
ATOM 701 O O . GLY A 1 92 ? -10.064 -2.381 24.571 1.00 31.52 92 GLY A O 1
ATOM 702 N N . PRO A 1 93 ? -12.110 -1.421 24.509 1.00 38.06 93 PRO A N 1
ATOM 703 C CA . PRO A 1 93 ? -12.445 -1.804 23.136 1.00 38.06 93 PRO A CA 1
ATOM 704 C C . PRO A 1 93 ? -11.302 -1.471 22.174 1.00 38.06 93 PRO A C 1
ATOM 706 O O . PRO A 1 93 ? -10.815 -0.341 22.144 1.00 38.06 93 PRO A O 1
ATOM 709 N N . GLN A 1 94 ? -10.856 -2.495 21.438 1.00 42.75 94 GLN A N 1
ATOM 710 C CA . GLN A 1 94 ? -9.765 -2.430 20.470 1.00 42.75 94 GLN A CA 1
ATOM 711 C C . GLN A 1 94 ? -10.109 -1.390 19.410 1.00 42.75 94 GLN A C 1
ATOM 713 O O . GLN A 1 94 ? -10.924 -1.618 18.524 1.00 42.75 94 GLN A O 1
ATOM 718 N N . ALA A 1 95 ? -9.516 -0.216 19.545 1.00 39.34 95 ALA A N 1
ATOM 719 C CA . ALA A 1 95 ? -9.719 0.879 18.629 1.00 39.34 95 ALA A CA 1
ATOM 720 C C . ALA A 1 95 ? -8.854 0.594 17.379 1.00 39.34 95 ALA A C 1
ATOM 722 O O . ALA A 1 95 ? -7.639 0.799 17.382 1.00 39.34 95 ALA A O 1
ATOM 723 N N . VAL A 1 96 ? -9.494 -0.012 16.377 1.00 50.72 96 VAL A N 1
ATOM 724 C CA . VAL A 1 96 ? -8.982 -0.416 15.056 1.00 50.72 96 VAL A CA 1
ATOM 725 C C . VAL A 1 96 ? -8.895 0.837 14.181 1.00 50.72 96 VAL A C 1
ATOM 727 O O . VAL A 1 96 ? -9.932 1.375 13.810 1.00 50.72 96 VAL A O 1
ATOM 730 N N . TRP A 1 97 ? -7.695 1.353 13.881 1.00 57.09 97 TRP A N 1
ATOM 731 C CA . TRP A 1 97 ? -7.569 2.610 13.123 1.00 57.09 97 TRP A CA 1
ATOM 732 C C . TRP A 1 97 ? -6.334 2.663 12.236 1.00 57.09 97 TRP A C 1
ATOM 734 O O . TRP A 1 97 ? -5.309 3.233 12.617 1.00 57.09 97 TRP A O 1
ATOM 744 N N . GLN A 1 98 ? -6.455 2.188 11.006 1.00 51.75 98 GLN A N 1
ATOM 745 C CA . GLN A 1 98 ? -5.526 2.602 9.969 1.00 51.75 98 GLN A CA 1
ATOM 746 C C . GLN A 1 98 ? -6.107 2.319 8.599 1.00 51.75 98 GLN A C 1
ATOM 748 O O . GLN A 1 98 ? -6.439 1.170 8.307 1.00 51.75 98 GLN A O 1
ATOM 753 N N . ILE A 1 99 ? -6.142 3.347 7.745 1.00 60.12 99 ILE A N 1
ATOM 754 C CA . ILE A 1 99 ? -6.404 3.172 6.321 1.00 60.12 99 ILE A CA 1
ATOM 755 C C . ILE A 1 99 ? -5.264 3.566 5.448 1.00 60.12 99 ILE A C 1
ATOM 757 O O . ILE A 1 99 ? -4.772 4.691 5.480 1.00 60.12 99 ILE A O 1
ATOM 761 N N . VAL A 1 100 ? -4.893 2.585 4.643 1.00 61.88 100 VAL A N 1
ATOM 762 C CA . VAL A 1 100 ? -3.997 2.713 3.516 1.00 61.88 100 VAL A CA 1
ATOM 763 C C . VAL A 1 100 ? -4.885 3.034 2.317 1.00 61.88 100 VAL A C 1
ATOM 765 O O . VAL A 1 100 ? -5.558 2.155 1.779 1.00 61.88 100 VAL A O 1
ATOM 768 N N . ALA A 1 101 ? -4.967 4.316 1.960 1.00 63.84 101 ALA A N 1
ATOM 769 C CA . ALA A 1 101 ? -5.638 4.756 0.742 1.00 63.84 101 ALA A CA 1
ATOM 770 C C . ALA A 1 101 ? -4.602 4.837 -0.375 1.00 63.84 101 ALA A C 1
ATOM 772 O O . ALA A 1 101 ? -3.870 5.827 -0.478 1.00 63.84 101 ALA A O 1
ATOM 773 N N . THR A 1 102 ? -4.538 3.802 -1.203 1.00 71.56 102 THR A N 1
ATOM 774 C CA . THR A 1 102 ? -3.541 3.679 -2.264 1.00 71.56 102 THR A CA 1
ATOM 775 C C . THR A 1 102 ? -4.149 4.019 -3.612 1.00 71.56 102 THR A C 1
ATOM 777 O O . THR A 1 102 ? -5.036 3.325 -4.099 1.00 71.56 102 THR A O 1
ATOM 780 N N . LEU A 1 103 ? -3.649 5.080 -4.231 1.00 64.69 103 LEU A N 1
ATOM 781 C CA . LEU A 1 103 ? -3.965 5.469 -5.592 1.00 64.69 103 LEU A CA 1
ATOM 782 C C . LEU A 1 103 ? -2.915 4.889 -6.535 1.00 64.69 103 LEU A C 1
ATOM 784 O O . LEU A 1 103 ? -1.737 5.247 -6.463 1.00 64.69 103 LEU A O 1
ATOM 788 N N . THR A 1 104 ? -3.348 3.998 -7.422 1.00 73.88 104 THR A N 1
ATOM 789 C CA . THR A 1 104 ? -2.472 3.387 -8.422 1.00 73.88 104 THR A CA 1
ATOM 790 C C . THR A 1 104 ? -2.777 3.943 -9.802 1.00 73.88 104 THR A C 1
ATOM 792 O O . THR A 1 104 ? -3.893 3.820 -10.316 1.00 73.88 104 THR A O 1
ATOM 795 N N . TYR A 1 105 ? -1.753 4.532 -10.409 1.00 69.19 105 TYR A N 1
ATOM 796 C CA . TYR A 1 105 ? -1.746 4.932 -11.804 1.00 69.19 105 TYR A CA 1
ATOM 797 C C . TYR A 1 105 ? -0.972 3.912 -12.614 1.00 69.19 105 TYR A C 1
ATOM 799 O O . TYR A 1 105 ? 0.163 3.561 -12.290 1.00 69.19 105 TYR A O 1
ATOM 807 N N . PHE A 1 106 ? -1.596 3.500 -13.702 1.00 69.50 106 PHE A N 1
ATOM 808 C CA . PHE A 1 106 ? -1.027 2.616 -14.688 1.00 69.50 106 PHE A CA 1
ATOM 809 C C . PHE A 1 106 ? -0.888 3.393 -15.992 1.00 69.50 106 PHE A C 1
ATOM 811 O O . PHE A 1 106 ? -1.852 4.000 -16.458 1.00 69.50 106 PHE A O 1
ATOM 818 N N . SER A 1 107 ? 0.299 3.363 -16.590 1.00 68.38 107 SER A N 1
ATOM 819 C CA . SER A 1 107 ? 0.460 3.756 -17.996 1.00 68.38 107 SER A CA 1
ATOM 820 C C . SER A 1 107 ? -0.520 2.970 -18.895 1.00 68.38 107 SER A C 1
ATOM 822 O O . SER A 1 107 ? -0.840 1.816 -18.583 1.00 68.38 107 SER A O 1
ATOM 824 N N . PRO A 1 108 ? -0.999 3.530 -20.021 1.00 58.97 108 PRO A N 1
ATOM 825 C CA . PRO A 1 108 ? -1.946 2.849 -20.917 1.00 58.97 108 PRO A CA 1
ATOM 826 C C . PRO A 1 108 ? -1.452 1.478 -21.418 1.00 58.97 108 PRO A C 1
ATOM 828 O O . PRO A 1 108 ? -2.257 0.586 -21.680 1.00 58.97 108 PRO A O 1
ATOM 831 N N . HIS A 1 109 ? -0.129 1.295 -21.489 1.00 57.09 109 HIS A N 1
ATOM 832 C CA . HIS A 1 109 ? 0.547 0.075 -21.942 1.00 57.09 109 HIS A CA 1
ATOM 833 C C . HIS A 1 109 ? 1.100 -0.797 -20.796 1.00 57.09 109 HIS A C 1
ATOM 835 O O . HIS A 1 109 ? 1.752 -1.807 -21.042 1.00 57.09 109 HIS A O 1
ATOM 841 N N . SER A 1 110 ? 0.780 -0.468 -19.540 1.00 51.84 110 SER A N 1
ATOM 842 C CA . SER A 1 110 ? 1.192 -1.199 -18.323 1.00 51.84 110 SER A CA 1
ATOM 843 C C . SER A 1 110 ? 0.795 -2.676 -18.268 1.00 51.84 110 SER A C 1
ATOM 845 O O . SER A 1 110 ? 1.390 -3.455 -17.516 1.00 51.84 110 SER A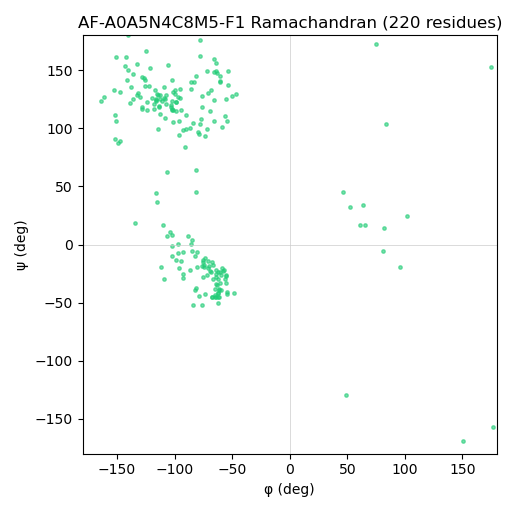 O 1
ATOM 847 N N . LYS A 1 111 ? -0.224 -3.090 -19.030 1.00 50.41 111 LYS A N 1
ATOM 848 C CA . LYS A 1 111 ? -0.586 -4.502 -19.150 1.00 50.41 111 LYS A CA 1
ATOM 849 C C . LYS A 1 111 ? 0.489 -5.183 -19.974 1.00 50.41 111 LYS A C 1
ATOM 851 O O . LYS A 1 111 ? 0.430 -5.115 -21.193 1.00 50.41 111 LYS A O 1
ATOM 856 N N . VAL A 1 112 ? 1.421 -5.868 -19.309 1.00 50.50 112 VAL A N 1
ATOM 857 C CA . VAL A 1 112 ? 2.430 -6.708 -19.968 1.00 50.50 112 VAL A CA 1
ATOM 858 C C . VAL A 1 112 ? 1.701 -7.718 -20.863 1.00 50.50 112 VAL A C 1
ATOM 860 O O . VAL A 1 112 ? 1.074 -8.646 -20.333 1.00 50.50 112 VAL A O 1
ATOM 863 N N . PRO A 1 113 ? 1.730 -7.555 -22.200 1.00 50.03 113 PRO A N 1
ATOM 864 C CA . PRO A 1 113 ? 1.023 -8.454 -23.095 1.00 50.03 113 PRO A CA 1
ATOM 865 C C . PRO A 1 113 ? 1.557 -9.876 -22.939 1.00 50.03 113 PRO A C 1
ATOM 867 O O . PRO A 1 113 ? 2.754 -10.081 -22.733 1.00 50.03 113 PRO A O 1
ATOM 870 N N . ALA A 1 114 ? 0.690 -10.881 -23.068 1.00 52.12 114 ALA A N 1
ATOM 871 C CA . ALA A 1 114 ? 1.085 -12.276 -22.870 1.00 52.12 114 ALA A CA 1
ATOM 872 C C . ALA A 1 114 ? 2.262 -12.706 -23.774 1.00 52.12 114 ALA A C 1
ATOM 874 O O . ALA A 1 114 ? 3.077 -13.523 -23.355 1.00 52.12 114 ALA A O 1
ATOM 875 N N . PHE A 1 115 ? 2.410 -12.105 -24.963 1.00 50.34 115 PHE A N 1
ATOM 876 C CA . PHE A 1 115 ? 3.520 -12.387 -25.880 1.00 50.34 115 PHE A CA 1
ATOM 877 C C . PHE A 1 115 ? 4.878 -11.840 -25.404 1.00 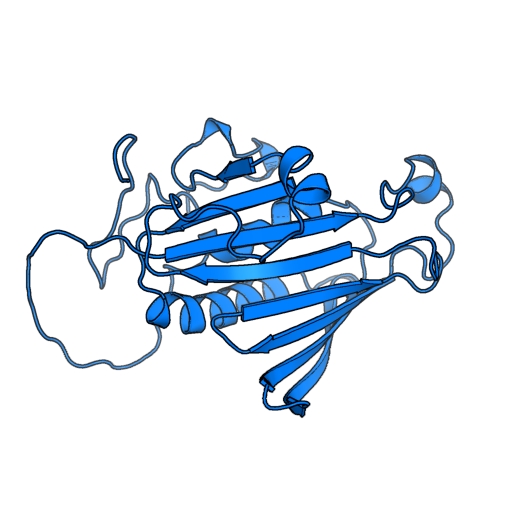50.34 115 PHE A C 1
ATOM 879 O O . PHE A 1 115 ? 5.903 -12.442 -25.717 1.00 50.34 115 PHE A O 1
ATOM 886 N N . VAL A 1 116 ? 4.910 -10.770 -24.592 1.00 53.44 116 VAL A N 1
ATOM 887 C CA . VAL A 1 116 ? 6.158 -10.251 -23.992 1.00 53.44 116 VAL A CA 1
ATOM 888 C C . VAL A 1 116 ? 6.782 -11.306 -23.081 1.00 53.44 116 VAL A C 1
ATOM 890 O O . VAL A 1 116 ? 7.995 -11.409 -23.014 1.00 53.44 116 VAL A O 1
ATOM 893 N N . ARG A 1 117 ? 5.980 -12.187 -22.467 1.00 50.88 117 ARG A N 1
ATOM 894 C CA . ARG A 1 117 ? 6.481 -13.301 -21.638 1.00 50.88 117 ARG A CA 1
ATOM 895 C C . ARG A 1 117 ? 7.190 -14.397 -22.440 1.00 50.88 117 ARG A C 1
ATOM 897 O O . ARG A 1 117 ? 7.956 -15.156 -21.861 1.00 50.88 117 ARG A O 1
ATOM 904 N N . MET A 1 118 ? 6.907 -14.509 -23.739 1.00 47.09 118 MET A N 1
ATOM 905 C CA . MET A 1 118 ? 7.410 -15.583 -24.604 1.00 47.09 118 MET A CA 1
ATOM 906 C C . MET A 1 118 ? 8.665 -15.170 -25.390 1.00 47.09 118 MET A C 1
ATOM 908 O O . MET A 1 118 ? 9.409 -16.035 -25.839 1.00 47.09 118 MET A O 1
ATOM 912 N N . ILE A 1 119 ? 8.903 -13.862 -25.542 1.00 55.03 119 ILE A N 1
ATOM 913 C CA . ILE A 1 119 ? 9.990 -13.291 -26.361 1.00 55.03 119 ILE A CA 1
ATOM 914 C C . ILE A 1 119 ? 10.724 -12.168 -25.594 1.00 55.03 119 ILE A C 1
ATOM 916 O O . ILE A 1 119 ? 11.380 -11.327 -26.194 1.00 55.03 119 ILE A O 1
ATOM 920 N N . ALA A 1 120 ? 10.585 -12.121 -24.264 1.00 55.75 120 ALA A N 1
ATOM 921 C CA . ALA A 1 120 ? 11.142 -11.082 -23.397 1.00 55.75 120 ALA A CA 1
ATOM 922 C C . ALA A 1 120 ? 12.668 -10.969 -23.591 1.00 55.75 120 ALA A C 1
ATOM 924 O O . ALA A 1 120 ? 13.391 -11.883 -23.184 1.00 55.75 120 ALA A O 1
ATOM 925 N N . PRO A 1 121 ? 13.181 -9.875 -24.188 1.00 61.25 121 PRO A N 1
ATOM 926 C CA . PRO A 1 121 ? 14.616 -9.653 -24.289 1.00 61.25 121 PRO A CA 1
ATOM 927 C C . PRO A 1 121 ? 15.211 -9.448 -22.893 1.00 61.25 121 PRO A C 1
ATOM 929 O O . PRO A 1 121 ? 14.498 -9.087 -21.946 1.00 61.25 121 PRO A O 1
ATOM 932 N N . GLU A 1 122 ? 16.519 -9.650 -22.769 1.00 58.28 122 GLU A N 1
ATOM 933 C CA . GLU A 1 122 ? 17.271 -9.351 -21.548 1.00 58.28 122 GLU A CA 1
ATOM 934 C C . GLU A 1 122 ? 16.957 -7.915 -21.071 1.00 58.28 122 GLU A C 1
ATOM 936 O O . GLU A 1 122 ? 16.962 -6.975 -21.863 1.00 58.28 122 GLU A O 1
ATOM 941 N N . GLY A 1 123 ? 16.568 -7.756 -19.799 1.00 59.16 123 GLY A N 1
ATOM 942 C CA . GLY A 1 123 ? 16.144 -6.470 -19.215 1.00 59.16 123 GLY A CA 1
ATOM 943 C C . GLY A 1 123 ? 14.629 -6.200 -19.181 1.00 59.16 123 GLY A C 1
ATOM 944 O O . GLY A 1 123 ? 14.169 -5.414 -18.355 1.00 59.16 123 GLY A O 1
ATOM 945 N N . SER A 1 124 ? 13.805 -6.892 -19.977 1.00 66.12 124 SER A N 1
ATOM 946 C CA . SER A 1 124 ? 12.338 -6.682 -19.978 1.00 66.12 124 SER A CA 1
ATOM 947 C C . SER A 1 124 ? 11.629 -7.090 -18.679 1.00 66.12 124 SER A C 1
ATOM 949 O O . SER A 1 124 ? 10.517 -6.638 -18.414 1.00 66.12 124 SER A O 1
ATOM 951 N N . LEU A 1 125 ? 12.285 -7.895 -17.841 1.00 72.38 125 LEU A N 1
ATOM 952 C CA . LEU A 1 125 ? 11.776 -8.342 -16.543 1.00 72.38 125 LEU A CA 1
ATOM 953 C C . LEU A 1 125 ? 12.524 -7.723 -15.349 1.00 72.38 125 LEU A C 1
ATOM 955 O O . LEU A 1 125 ? 12.435 -8.229 -14.229 1.00 72.38 125 LEU A O 1
ATOM 959 N N . VAL A 1 126 ? 13.261 -6.638 -15.594 1.00 80.81 126 VAL A N 1
ATOM 960 C CA . VAL A 1 126 ? 13.963 -5.860 -14.571 1.00 80.81 126 VAL A CA 1
ATOM 961 C C . VAL A 1 126 ? 13.171 -4.583 -14.306 1.00 80.81 126 VAL A C 1
ATOM 963 O O . VAL A 1 126 ? 12.944 -3.778 -15.210 1.00 80.81 126 VAL A O 1
ATOM 966 N N . PHE A 1 127 ? 12.703 -4.404 -13.074 1.00 84.75 127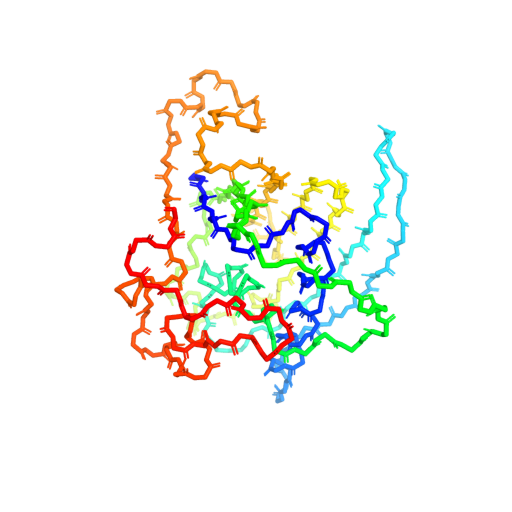 PHE A N 1
ATOM 967 C CA . PHE A 1 127 ? 11.893 -3.247 -12.689 1.00 84.75 127 PHE A CA 1
ATOM 968 C C . PHE A 1 127 ? 12.612 -2.416 -11.640 1.00 84.75 127 PHE A C 1
ATOM 970 O O . PHE A 1 127 ? 13.113 -2.945 -10.653 1.00 84.75 127 PHE A O 1
ATOM 977 N N . HIS A 1 128 ? 12.633 -1.105 -11.844 1.00 88.44 128 HIS A N 1
ATOM 978 C CA . HIS A 1 128 ? 13.229 -0.155 -10.917 1.00 88.44 128 HIS A CA 1
ATOM 979 C C . HIS A 1 128 ? 12.113 0.440 -10.074 1.00 88.44 128 HIS A C 1
ATOM 981 O O . HIS A 1 128 ? 11.254 1.142 -10.600 1.00 88.44 128 HIS A O 1
ATOM 987 N N . GLU A 1 129 ? 12.135 0.176 -8.775 1.00 88.81 129 GLU A N 1
ATOM 988 C CA . GLU A 1 129 ? 11.251 0.802 -7.799 1.00 88.81 129 GLU A CA 1
ATOM 989 C C . GLU A 1 129 ? 11.999 1.941 -7.113 1.00 88.81 129 GLU A C 1
ATOM 991 O O . GLU A 1 129 ? 13.049 1.731 -6.506 1.00 88.81 129 GLU A O 1
ATOM 996 N N . LYS A 1 130 ? 11.452 3.150 -7.187 1.00 92.19 130 LYS A N 1
ATOM 997 C CA . LYS A 1 130 ? 11.900 4.302 -6.403 1.00 92.19 130 LYS A CA 1
ATOM 998 C C . LYS A 1 130 ? 10.772 4.719 -5.478 1.00 92.19 130 LYS A C 1
ATOM 1000 O O . LYS A 1 130 ? 9.679 5.011 -5.961 1.00 92.19 130 LYS A O 1
ATOM 1005 N N . ALA A 1 131 ? 11.027 4.758 -4.177 1.00 90.69 131 ALA A N 1
ATOM 1006 C CA . ALA A 1 131 ? 10.028 5.130 -3.184 1.00 90.69 131 ALA A CA 1
ATOM 1007 C C . ALA A 1 131 ? 10.516 6.272 -2.288 1.00 90.69 131 ALA A C 1
ATOM 1009 O O . ALA A 1 131 ? 11.652 6.260 -1.815 1.00 90.69 131 ALA A O 1
ATOM 1010 N N . TRP A 1 132 ? 9.623 7.227 -2.041 1.00 93.69 132 TRP A N 1
ATOM 1011 C CA . TRP A 1 132 ? 9.763 8.367 -1.143 1.00 93.69 132 TRP A CA 1
ATOM 1012 C C . TRP A 1 132 ? 8.752 8.195 -0.014 1.00 93.69 132 TRP A C 1
ATOM 1014 O O . TRP A 1 132 ? 7.558 8.450 -0.180 1.00 93.69 132 TRP A O 1
ATOM 1024 N N . ASN A 1 133 ? 9.228 7.711 1.129 1.00 90.62 133 ASN A N 1
ATOM 1025 C CA . ASN A 1 133 ? 8.407 7.473 2.308 1.00 90.62 133 ASN A CA 1
ATOM 1026 C C . ASN A 1 133 ? 8.513 8.670 3.262 1.00 90.62 133 ASN A C 1
ATOM 1028 O O . ASN A 1 133 ? 9.447 8.739 4.061 1.00 90.62 133 ASN A O 1
ATOM 1032 N N . ALA A 1 134 ? 7.570 9.607 3.156 1.00 92.31 134 ALA A N 1
ATOM 1033 C CA . ALA A 1 134 ? 7.375 10.742 4.061 1.00 92.31 134 ALA A CA 1
ATOM 1034 C C . ALA A 1 134 ? 6.140 10.500 4.938 1.00 92.31 134 ALA A C 1
ATOM 1036 O O . ALA A 1 134 ? 5.121 11.190 4.838 1.00 92.31 134 ALA A O 1
ATOM 1037 N N . TYR A 1 135 ? 6.211 9.441 5.749 1.00 87.44 135 TYR A N 1
ATOM 1038 C CA . TYR A 1 135 ? 5.086 8.954 6.538 1.00 87.44 135 TYR A CA 1
ATOM 1039 C C . TYR A 1 135 ? 4.358 10.096 7.279 1.00 87.44 135 TYR A C 1
ATOM 1041 O O . TYR A 1 135 ? 5.016 10.887 7.958 1.00 87.44 135 TYR A O 1
ATOM 1049 N N . PRO A 1 136 ? 3.017 10.211 7.173 1.00 91.19 136 PRO A N 1
ATOM 1050 C CA . PRO A 1 136 ? 2.051 9.201 6.723 1.00 91.19 136 PRO A CA 1
ATOM 1051 C C . PRO A 1 136 ? 1.781 9.158 5.210 1.00 91.19 136 PRO A C 1
ATOM 1053 O O . PRO A 1 136 ? 0.879 8.437 4.780 1.00 91.19 136 PRO A O 1
ATOM 1056 N N . TYR A 1 137 ? 2.520 9.904 4.391 1.00 91.25 137 TYR A N 1
ATOM 1057 C CA . TYR A 1 137 ? 2.423 9.832 2.935 1.00 91.25 137 TYR A CA 1
ATOM 1058 C C . TYR A 1 137 ? 3.580 9.018 2.343 1.00 91.25 137 TYR A C 1
ATOM 1060 O O . TYR A 1 137 ? 4.718 9.084 2.800 1.00 91.25 137 TYR A O 1
ATOM 1068 N N . CYS A 1 138 ? 3.301 8.227 1.315 1.00 88.81 138 CYS A N 1
ATOM 1069 C CA . CYS A 1 138 ? 4.331 7.506 0.579 1.00 88.81 138 CYS A CA 1
ATOM 1070 C C . CYS A 1 138 ? 4.048 7.577 -0.917 1.00 88.81 138 CYS A C 1
ATOM 1072 O O . CYS A 1 138 ? 2.912 7.364 -1.353 1.00 88.81 138 CYS A O 1
ATOM 1074 N N . ARG A 1 139 ? 5.090 7.842 -1.703 1.00 90.25 139 ARG A N 1
ATOM 1075 C CA . ARG A 1 139 ? 5.045 7.798 -3.163 1.00 90.25 139 ARG A CA 1
ATOM 1076 C C . ARG A 1 139 ? 6.040 6.769 -3.667 1.00 90.25 139 ARG A C 1
ATOM 1078 O O . ARG A 1 139 ? 7.228 6.890 -3.400 1.00 90.25 139 ARG A O 1
ATOM 1085 N N . THR A 1 140 ? 5.573 5.837 -4.482 1.00 87.62 140 THR A N 1
ATOM 1086 C CA . THR A 1 140 ? 6.404 4.841 -5.160 1.00 87.62 140 THR A CA 1
ATOM 1087 C C . THR A 1 140 ? 6.207 4.943 -6.664 1.00 87.62 140 THR A C 1
ATOM 1089 O O . THR A 1 140 ? 5.084 5.080 -7.150 1.00 87.62 140 THR A O 1
ATOM 1092 N N . ILE A 1 141 ? 7.301 4.882 -7.412 1.00 89.25 141 ILE A N 1
ATOM 1093 C CA . ILE A 1 141 ? 7.318 4.868 -8.870 1.00 89.25 141 ILE A CA 1
ATOM 1094 C C . ILE A 1 141 ? 8.080 3.622 -9.305 1.00 89.25 141 ILE A C 1
ATOM 1096 O O . ILE A 1 141 ? 9.244 3.450 -8.948 1.00 89.25 141 ILE A O 1
ATOM 1100 N N . VAL A 1 142 ? 7.421 2.773 -10.087 1.00 86.12 142 VAL A N 1
ATOM 1101 C CA . VAL A 1 142 ? 8.017 1.590 -10.704 1.00 86.12 142 VAL A CA 1
ATOM 1102 C C . VAL A 1 142 ? 8.154 1.834 -12.199 1.00 86.12 142 VAL A C 1
ATOM 1104 O O . VAL A 1 142 ? 7.162 2.132 -12.866 1.00 86.12 142 VAL A O 1
ATOM 1107 N N . THR A 1 143 ? 9.364 1.687 -12.726 1.00 86.50 143 THR A N 1
ATOM 1108 C CA . THR A 1 143 ? 9.682 1.829 -14.154 1.00 86.50 143 THR A CA 1
ATOM 1109 C C . THR A 1 143 ? 10.380 0.582 -14.683 1.00 86.50 143 THR A C 1
ATOM 1111 O O . THR A 1 143 ? 10.852 -0.259 -13.917 1.00 86.50 143 THR A O 1
ATOM 1114 N N . ASN A 1 144 ? 10.472 0.463 -16.003 1.00 83.88 144 ASN A N 1
ATOM 1115 C CA . ASN A 1 144 ? 11.157 -0.635 -16.676 1.00 83.88 144 ASN A CA 1
ATOM 1116 C C . ASN A 1 144 ? 12.008 -0.069 -17.815 1.00 83.88 144 ASN A C 1
ATOM 1118 O O . ASN A 1 144 ? 11.491 0.652 -18.664 1.00 83.88 144 ASN A O 1
ATOM 1122 N N . GLU A 1 145 ? 13.303 -0.378 -17.836 1.00 84.75 145 GLU A N 1
ATOM 1123 C CA . GLU A 1 145 ? 14.228 0.227 -18.806 1.00 84.75 145 GLU A CA 1
ATOM 1124 C C . GLU A 1 145 ? 13.901 -0.153 -20.255 1.00 84.75 145 GLU A C 1
ATOM 1126 O O . GLU A 1 145 ? 14.048 0.667 -21.160 1.00 84.75 145 GLU A O 1
ATOM 1131 N N . TYR A 1 146 ? 13.409 -1.376 -20.476 1.00 80.44 146 TYR A N 1
ATOM 1132 C CA . TYR A 1 146 ? 13.043 -1.862 -21.804 1.00 80.44 146 TYR A CA 1
ATOM 1133 C C . TYR A 1 146 ? 11.828 -1.118 -22.376 1.00 80.44 146 TYR A C 1
ATOM 1135 O O . TYR A 1 146 ? 11.848 -0.696 -23.531 1.00 80.44 146 TYR A O 1
ATOM 1143 N N . MET A 1 147 ? 10.790 -0.924 -21.560 1.00 79.81 147 MET A N 1
ATOM 1144 C CA . MET A 1 147 ? 9.561 -0.226 -21.952 1.00 79.81 147 MET A CA 1
ATOM 1145 C C . MET A 1 147 ? 9.675 1.305 -21.871 1.00 79.81 147 MET A C 1
ATOM 1147 O O . MET A 1 147 ? 8.797 1.998 -22.375 1.00 79.81 147 MET A O 1
ATOM 1151 N N . LYS A 1 148 ? 10.750 1.848 -21.282 1.00 82.62 148 LYS A N 1
ATOM 1152 C CA . LYS A 1 148 ? 10.997 3.296 -21.163 1.00 82.62 148 LYS A CA 1
ATOM 1153 C C . LYS A 1 148 ? 9.759 4.035 -20.624 1.00 82.62 148 LYS A C 1
ATOM 1155 O O . LYS A 1 148 ? 9.187 3.619 -19.619 1.00 82.62 148 LYS A O 1
ATOM 1160 N N . ASP A 1 149 ? 9.341 5.107 -21.295 1.00 81.75 149 ASP A N 1
ATOM 1161 C CA . ASP A 1 149 ? 8.214 5.957 -20.901 1.00 81.75 149 ASP A CA 1
ATOM 1162 C C . ASP A 1 149 ? 6.843 5.301 -21.147 1.00 81.75 149 ASP A C 1
ATOM 1164 O O . ASP A 1 149 ? 5.833 5.764 -20.613 1.00 81.75 149 ASP A O 1
ATOM 1168 N N . ASP A 1 150 ? 6.795 4.189 -21.890 1.00 77.12 150 ASP A N 1
ATOM 1169 C CA . ASP A 1 150 ? 5.553 3.452 -22.148 1.00 77.12 150 ASP A CA 1
ATOM 1170 C C . ASP A 1 150 ? 5.099 2.643 -20.923 1.00 77.12 150 ASP A C 1
ATOM 1172 O O . ASP A 1 150 ? 3.940 2.218 -20.856 1.00 77.12 150 ASP A O 1
ATOM 1176 N N . PHE A 1 151 ? 5.983 2.454 -19.933 1.00 80.44 151 PHE A N 1
ATOM 1177 C CA . PHE A 1 151 ? 5.673 1.771 -18.684 1.00 80.44 151 PHE A CA 1
ATOM 1178 C C . PHE A 1 151 ? 6.063 2.582 -17.451 1.00 80.44 151 PHE A C 1
ATOM 1180 O O . PHE A 1 151 ? 7.233 2.747 -17.105 1.00 80.44 151 PHE A O 1
ATOM 1187 N N . PHE A 1 152 ? 5.046 2.933 -16.676 1.00 79.38 152 PHE A N 1
ATOM 1188 C CA . PHE A 1 152 ? 5.209 3.214 -15.260 1.00 79.38 152 PHE A CA 1
ATOM 1189 C C . PHE A 1 152 ? 4.005 2.725 -14.454 1.00 79.38 152 PHE A C 1
ATOM 1191 O O . PHE A 1 152 ? 2.873 2.657 -14.958 1.00 79.38 152 PHE A O 1
ATOM 1198 N N . ILE A 1 153 ? 4.274 2.425 -13.185 1.00 82.44 153 ILE A N 1
ATOM 1199 C CA . ILE A 1 153 ? 3.276 2.303 -12.125 1.00 82.44 153 ILE A CA 1
ATOM 1200 C C . ILE A 1 153 ? 3.610 3.371 -11.090 1.00 82.44 153 ILE A C 1
ATOM 1202 O O . ILE A 1 153 ? 4.712 3.375 -10.543 1.00 82.44 153 ILE A O 1
ATOM 1206 N N . LYS A 1 154 ? 2.674 4.279 -10.815 1.00 84.38 154 LYS A N 1
ATOM 1207 C CA . LYS A 1 154 ? 2.803 5.234 -9.707 1.00 84.38 154 LYS A CA 1
ATOM 1208 C C . LYS A 1 154 ? 1.810 4.854 -8.621 1.00 84.38 154 LYS A C 1
ATOM 1210 O O . LYS A 1 154 ? 0.620 4.729 -8.897 1.00 84.38 154 LYS A O 1
ATOM 1215 N N . ILE A 1 155 ? 2.308 4.684 -7.408 1.00 85.19 155 ILE A N 1
ATOM 1216 C CA . ILE A 1 155 ? 1.541 4.327 -6.222 1.00 85.19 155 ILE A CA 1
ATOM 1217 C C . ILE A 1 155 ? 1.688 5.478 -5.236 1.00 85.19 155 ILE A C 1
ATOM 1219 O O . ILE A 1 155 ? 2.790 5.771 -4.782 1.00 85.19 155 ILE A O 1
ATOM 1223 N N . GLU A 1 156 ? 0.589 6.139 -4.912 1.00 87.31 156 GLU A N 1
ATOM 1224 C CA . GLU A 1 156 ? 0.550 7.190 -3.896 1.00 87.31 156 GLU A CA 1
ATOM 1225 C C . GLU A 1 156 ? -0.335 6.714 -2.758 1.00 87.31 156 GLU A C 1
ATOM 1227 O O . GLU A 1 156 ? -1.445 6.241 -2.989 1.00 87.31 156 GLU A O 1
ATOM 1232 N N . THR A 1 157 ? 0.159 6.792 -1.530 1.00 88.44 157 THR A N 1
ATOM 1233 C CA . THR A 1 157 ? -0.506 6.202 -0.371 1.00 88.44 157 THR A CA 1
ATOM 1234 C C . THR A 1 157 ? -0.592 7.201 0.765 1.00 88.44 157 THR A C 1
ATOM 1236 O O . THR A 1 157 ? 0.413 7.793 1.151 1.00 88.44 157 THR A O 1
ATOM 1239 N N . TRP A 1 158 ? -1.791 7.343 1.323 1.00 92.19 158 TRP A N 1
ATOM 1240 C CA . TRP A 1 158 ? -2.024 8.060 2.571 1.00 92.19 158 TRP A CA 1
ATOM 1241 C C . TRP A 1 158 ? -2.387 7.094 3.684 1.00 92.19 158 TRP A C 1
ATOM 1243 O O . TRP A 1 158 ? -3.247 6.236 3.493 1.00 92.19 158 TRP A O 1
ATOM 1253 N N . HIS A 1 159 ? -1.774 7.310 4.846 1.00 89.06 159 HIS A N 1
ATOM 1254 C CA . HIS A 1 159 ? -2.086 6.617 6.084 1.00 89.06 159 HIS A CA 1
ATOM 1255 C C . HIS A 1 159 ? -2.933 7.527 6.980 1.00 89.06 159 HIS A C 1
ATOM 1257 O O . HIS A 1 159 ? -2.476 8.599 7.386 1.00 89.06 159 HIS A O 1
ATOM 1263 N N . LYS A 1 160 ? -4.184 7.141 7.257 1.00 89.56 160 LYS A N 1
ATOM 1264 C CA . LYS A 1 160 ? -5.117 7.947 8.062 1.00 89.56 160 LYS A CA 1
ATOM 1265 C C . LYS A 1 160 ? -5.691 7.145 9.241 1.00 89.56 160 LYS A C 1
ATOM 1267 O O . LYS A 1 160 ? -5.980 5.962 9.067 1.00 89.56 160 LYS A O 1
ATOM 1272 N N . PRO A 1 161 ? -5.873 7.774 10.421 1.00 90.12 161 PRO A N 1
ATOM 1273 C CA . PRO A 1 161 ? -6.531 7.156 11.570 1.00 90.12 161 PRO A CA 1
ATOM 1274 C C . PRO A 1 161 ? -8.063 7.242 11.425 1.00 90.12 161 PRO A C 1
ATOM 1276 O O . PRO A 1 161 ? -8.722 7.957 12.179 1.00 90.12 161 PRO A O 1
ATOM 1279 N N . ASP A 1 162 ? -8.627 6.580 10.414 1.00 87.88 162 ASP A N 1
ATOM 1280 C CA . ASP A 1 162 ? -10.071 6.542 10.140 1.00 87.88 162 ASP A CA 1
ATOM 1281 C C . ASP A 1 162 ? -10.546 5.146 9.678 1.00 87.88 162 ASP A C 1
ATOM 1283 O O . ASP A 1 162 ? -9.753 4.208 9.593 1.00 87.88 162 ASP A O 1
ATOM 1287 N N . LEU A 1 163 ? -11.854 5.014 9.404 1.00 86.06 163 LEU A N 1
ATOM 1288 C CA . LEU A 1 163 ? -12.512 3.783 8.914 1.00 86.06 163 LEU A CA 1
ATOM 1289 C C . LEU A 1 163 ? -12.854 3.820 7.415 1.00 86.06 163 LEU A C 1
ATOM 1291 O O . LEU A 1 163 ? -13.527 2.933 6.895 1.00 86.06 163 LEU A O 1
ATOM 1295 N N . GLY A 1 164 ? -12.343 4.810 6.684 1.00 83.75 164 GLY A N 1
ATOM 1296 C CA . GLY A 1 164 ? -12.275 4.752 5.213 1.00 83.75 164 GLY A CA 1
ATOM 1297 C C . GLY A 1 164 ? -13.355 5.553 4.576 1.00 83.75 164 GLY A C 1
ATOM 1298 O O . GLY A 1 164 ? -13.775 5.268 3.458 1.00 83.75 164 GLY A O 1
ATOM 1299 N N . THR A 1 165 ? -13.804 6.527 5.344 1.00 87.25 165 THR A N 1
ATOM 1300 C CA . THR A 1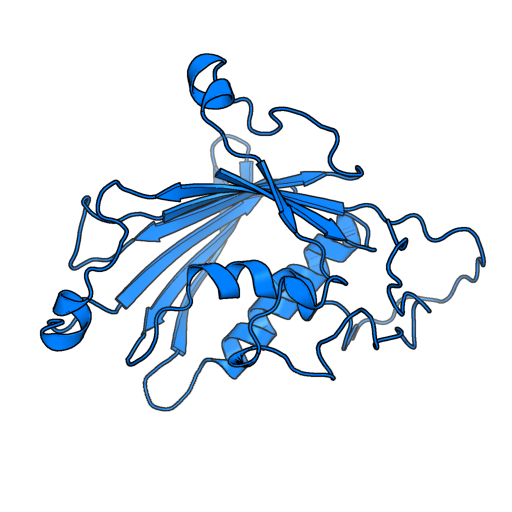 165 ? -14.910 7.411 5.062 1.00 87.25 165 THR A CA 1
ATOM 1301 C C . THR A 1 165 ? -14.401 8.738 4.523 1.00 87.25 165 THR A C 1
ATOM 1303 O O . THR A 1 165 ? -15.190 9.515 3.997 1.00 87.25 165 THR A O 1
ATOM 1306 N N . LEU A 1 166 ? -13.096 9.024 4.643 1.00 89.81 166 LEU A N 1
ATOM 1307 C CA . LEU A 1 166 ? -12.505 10.208 4.037 1.00 89.81 166 LEU A CA 1
ATOM 1308 C C . LEU A 1 166 ? -12.487 10.089 2.508 1.00 89.81 166 LEU A C 1
ATOM 1310 O O . LEU A 1 166 ? -11.795 9.258 1.909 1.00 89.81 166 LEU A O 1
ATOM 1314 N N . GLU A 1 167 ? -13.245 10.973 1.874 1.00 91.94 167 GLU A N 1
ATOM 1315 C CA . GLU A 1 167 ? -13.323 11.103 0.426 1.00 91.94 167 GLU A CA 1
ATOM 1316 C C . GLU A 1 167 ? -12.144 11.917 -0.119 1.00 91.94 167 GLU A C 1
ATOM 1318 O O . GLU A 1 167 ? -11.665 12.853 0.520 1.00 91.94 167 GLU A O 1
ATOM 1323 N N . ASN A 1 168 ? -11.672 11.548 -1.312 1.00 92.44 168 ASN A N 1
ATOM 1324 C CA . ASN A 1 168 ? -10.641 12.264 -2.065 1.00 92.44 168 ASN A CA 1
ATOM 1325 C C . ASN A 1 168 ? -9.399 12.699 -1.252 1.00 92.44 168 ASN A C 1
ATOM 1327 O O . ASN A 1 168 ? -8.904 13.816 -1.394 1.00 92.44 168 ASN A O 1
ATOM 1331 N N . VAL A 1 169 ? -8.854 11.808 -0.415 1.00 92.69 169 VAL A N 1
ATOM 1332 C CA . VAL A 1 169 ? -7.675 12.101 0.433 1.00 92.69 169 VAL A CA 1
ATOM 1333 C C . VAL A 1 169 ? -6.420 12.509 -0.346 1.00 92.69 169 VAL A C 1
ATOM 1335 O O . VAL A 1 169 ? -5.516 13.116 0.219 1.00 92.69 169 VAL A O 1
ATOM 1338 N N . HIS A 1 170 ? -6.367 12.174 -1.637 1.00 92.12 170 HIS A N 1
ATOM 1339 C CA . HIS A 1 170 ? -5.284 12.541 -2.552 1.00 92.12 170 HIS A CA 1
ATOM 1340 C C . HIS A 1 170 ? -5.462 13.931 -3.174 1.00 92.12 170 HIS A C 1
ATOM 1342 O O . HIS A 1 170 ? -4.568 14.389 -3.878 1.00 92.12 170 HIS A O 1
ATOM 1348 N N . GLY A 1 171 ? -6.590 14.606 -2.928 1.00 94.19 171 GLY A N 1
ATOM 1349 C CA . GLY A 1 171 ? -6.851 15.947 -3.450 1.00 94.19 171 GLY A CA 1
ATOM 1350 C C . GLY A 1 171 ? -6.934 15.997 -4.976 1.00 94.19 171 GLY A C 1
ATOM 1351 O O . GLY A 1 171 ? -6.503 16.978 -5.577 1.00 94.19 171 GLY A O 1
ATOM 1352 N N . LEU A 1 172 ? -7.455 14.942 -5.609 1.00 93.31 172 LEU A N 1
ATOM 1353 C CA . LEU A 1 172 ? -7.642 14.895 -7.058 1.00 93.31 172 LEU A CA 1
ATOM 1354 C C . LEU A 1 172 ? -8.648 15.953 -7.500 1.00 93.31 172 LEU A C 1
ATOM 1356 O O . LEU A 1 172 ? -9.593 16.273 -6.771 1.00 93.31 172 LEU A O 1
ATOM 1360 N N . ASP A 1 173 ? -8.478 16.470 -8.714 1.00 95.31 173 ASP A N 1
ATOM 1361 C CA . ASP A 1 173 ? -9.452 17.395 -9.272 1.00 95.31 173 ASP A CA 1
ATOM 1362 C C . ASP A 1 173 ? -10.821 16.706 -9.464 1.00 95.31 173 ASP A C 1
ATOM 1364 O O . ASP A 1 173 ? -10.900 15.479 -9.613 1.00 95.31 173 ASP A O 1
ATOM 1368 N N . PRO A 1 174 ? -11.923 17.476 -9.497 1.00 95.81 174 PRO A N 1
ATOM 1369 C CA . PRO A 1 174 ? -13.264 16.905 -9.561 1.00 95.81 174 PRO A CA 1
ATOM 1370 C C . PRO A 1 174 ? -13.538 16.027 -10.788 1.00 95.81 174 PRO A C 1
ATOM 1372 O O . PRO A 1 174 ? -14.414 15.165 -10.720 1.00 95.81 174 PRO A O 1
ATOM 1375 N N . ASN A 1 175 ? -12.849 16.240 -11.914 1.00 94.69 175 ASN A N 1
ATOM 1376 C CA . ASN A 1 175 ? -13.069 15.445 -13.120 1.00 94.69 175 ASN A CA 1
ATOM 1377 C C . ASN A 1 175 ? -12.363 14.097 -13.010 1.00 94.69 175 ASN A C 1
ATOM 1379 O O . ASN A 1 175 ? -12.987 13.075 -13.290 1.00 94.69 175 ASN A O 1
ATOM 1383 N N . MET A 1 176 ? -11.114 14.076 -12.535 1.00 90.50 176 MET A N 1
ATOM 1384 C CA . MET A 1 176 ? -10.422 12.820 -12.244 1.00 90.50 176 MET A CA 1
ATOM 1385 C C . MET A 1 176 ? -11.139 12.037 -11.146 1.00 90.50 176 MET A C 1
ATOM 1387 O O . MET A 1 176 ? -11.388 10.847 -11.333 1.00 90.50 176 MET A O 1
ATOM 1391 N N . TRP A 1 177 ? -11.545 12.691 -10.052 1.00 93.06 177 TRP A N 1
ATOM 1392 C CA . TRP A 1 177 ? -12.219 12.041 -8.921 1.00 93.06 177 TRP A CA 1
ATOM 1393 C C . TRP A 1 177 ? -13.470 11.255 -9.340 1.00 93.06 177 TRP A C 1
ATOM 1395 O O . TRP A 1 177 ? -13.658 10.123 -8.909 1.00 93.06 177 TRP A O 1
ATOM 1405 N N . LYS A 1 178 ? -14.280 11.797 -10.258 1.00 93.50 178 LYS A N 1
ATOM 1406 C CA . LYS A 1 178 ? -15.482 11.119 -10.785 1.00 93.50 178 LYS A CA 1
ATOM 1407 C C . LYS A 1 178 ? -15.191 9.812 -11.525 1.00 93.50 178 LYS A C 1
ATOM 1409 O O . LYS A 1 178 ? -16.084 8.985 -11.657 1.00 93.50 178 LYS A O 1
ATOM 1414 N N . THR A 1 179 ? -13.978 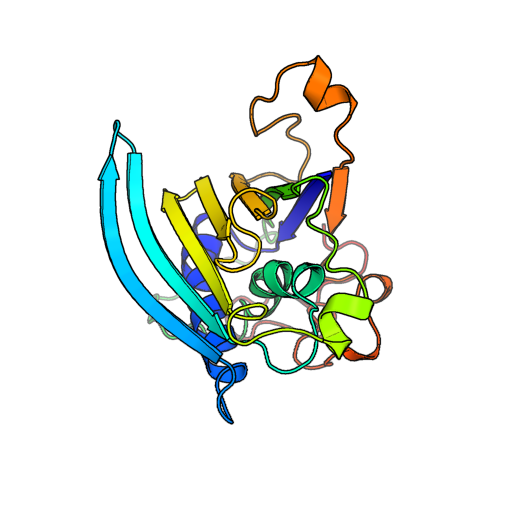9.649 -12.046 1.00 91.06 179 THR A N 1
ATOM 1415 C CA . THR A 1 179 ? -13.558 8.438 -12.772 1.00 91.06 179 THR A CA 1
ATOM 1416 C C . THR A 1 179 ? -12.894 7.407 -11.865 1.00 91.06 179 THR A C 1
ATOM 1418 O O . THR A 1 179 ? -12.575 6.303 -12.309 1.00 91.06 179 THR A O 1
ATOM 1421 N N . VAL A 1 180 ? -12.647 7.758 -10.600 1.00 89.31 180 VAL A N 1
ATOM 1422 C CA . VAL A 1 180 ? -11.976 6.874 -9.657 1.00 89.31 180 VAL A CA 1
ATOM 1423 C C . VAL A 1 180 ? -12.938 5.795 -9.181 1.00 89.31 180 VAL A C 1
ATOM 1425 O O . VAL A 1 180 ? -13.924 6.058 -8.506 1.00 89.31 180 VAL A O 1
ATOM 1428 N N . GLU A 1 181 ? -12.582 4.552 -9.473 1.00 90.19 181 GLU A N 1
ATOM 1429 C CA . GLU A 1 181 ? -13.123 3.385 -8.787 1.00 90.19 181 GLU A CA 1
ATOM 1430 C C . GLU A 1 181 ? -12.486 3.249 -7.398 1.00 90.19 181 GLU A C 1
ATOM 1432 O O . GLU A 1 181 ? -11.252 3.247 -7.285 1.00 90.19 181 GLU A O 1
ATOM 1437 N N . ILE A 1 182 ? -13.322 3.127 -6.363 1.00 88.88 182 ILE A N 1
ATOM 1438 C CA . ILE A 1 182 ? -12.907 2.832 -4.988 1.00 88.88 182 ILE A CA 1
ATOM 1439 C C . ILE A 1 182 ? -13.096 1.334 -4.739 1.00 88.88 182 ILE A C 1
ATOM 1441 O O . ILE A 1 182 ? -14.204 0.818 -4.853 1.00 88.88 182 ILE A O 1
ATOM 1445 N N . VAL A 1 183 ? -12.016 0.654 -4.364 1.00 87.81 183 VAL A N 1
ATOM 1446 C CA . VAL A 1 183 ? -11.992 -0.772 -4.030 1.00 87.81 183 VAL A CA 1
ATOM 1447 C C . VAL A 1 183 ? -11.698 -0.921 -2.544 1.00 87.81 183 VAL A C 1
ATOM 1449 O O . VAL A 1 183 ? -10.702 -0.405 -2.040 1.00 87.81 183 VAL A O 1
ATOM 1452 N N . HIS A 1 184 ? -12.560 -1.635 -1.829 1.00 87.25 184 HIS A N 1
ATOM 1453 C CA . HIS A 1 184 ? -12.348 -1.949 -0.420 1.00 87.25 184 HIS A CA 1
ATOM 1454 C C . HIS A 1 184 ? -11.704 -3.324 -0.290 1.00 87.25 184 HIS A C 1
ATOM 1456 O O . HIS A 1 184 ? -12.237 -4.299 -0.810 1.00 87.25 184 HIS A O 1
ATOM 1462 N N . ILE A 1 185 ? -10.580 -3.387 0.420 1.00 88.38 185 ILE A N 1
ATOM 1463 C CA . ILE A 1 185 ? -9.878 -4.636 0.717 1.00 88.38 185 ILE A CA 1
ATOM 1464 C C . ILE A 1 185 ? -10.194 -5.019 2.161 1.00 88.38 185 ILE A C 1
ATOM 1466 O O . ILE A 1 185 ? -9.982 -4.229 3.088 1.00 88.38 185 ILE A O 1
ATOM 1470 N N . ASP A 1 186 ? -10.726 -6.223 2.352 1.00 89.56 186 ASP A N 1
ATOM 1471 C CA . ASP A 1 186 ? -10.982 -6.805 3.666 1.00 89.56 186 ASP A CA 1
ATOM 1472 C C . ASP A 1 186 ? -9.993 -7.936 3.939 1.00 89.56 186 ASP A C 1
ATOM 1474 O O . ASP A 1 186 ? -10.079 -9.008 3.348 1.00 89.56 186 ASP A O 1
ATOM 1478 N N . ILE A 1 187 ? -9.053 -7.692 4.852 1.00 89.12 187 ILE A N 1
ATOM 1479 C CA . ILE A 1 187 ? -7.991 -8.650 5.176 1.00 89.12 187 ILE A CA 1
ATOM 1480 C C . ILE A 1 187 ? -8.503 -9.927 5.863 1.00 89.12 187 ILE A C 1
ATOM 1482 O O . ILE A 1 187 ? -7.763 -10.902 5.926 1.00 89.12 187 ILE A O 1
ATOM 1486 N N . ALA A 1 188 ? -9.740 -9.931 6.371 1.00 90.81 188 ALA A N 1
ATOM 1487 C CA . ALA A 1 188 ? -10.370 -11.106 6.974 1.00 90.81 188 ALA A CA 1
ATOM 1488 C C . ALA A 1 188 ? -11.295 -11.857 5.995 1.00 90.81 188 ALA A C 1
ATOM 1490 O O . ALA A 1 188 ? -11.804 -12.932 6.318 1.00 90.81 188 ALA A O 1
ATOM 1491 N N . ASP A 1 189 ? -11.545 -11.307 4.803 1.00 92.12 189 ASP A N 1
ATOM 1492 C CA . ASP A 1 189 ? -12.435 -11.912 3.816 1.00 92.12 189 ASP A CA 1
ATOM 1493 C C . ASP A 1 189 ? -11.679 -12.910 2.934 1.00 92.12 189 ASP A C 1
ATOM 1495 O O . ASP A 1 189 ? -11.021 -12.561 1.949 1.00 92.12 189 ASP A O 1
ATOM 1499 N N . ARG A 1 190 ? -11.833 -14.197 3.257 1.00 90.50 190 ARG A N 1
ATOM 1500 C CA . ARG A 1 190 ? -11.219 -15.302 2.512 1.00 90.50 190 ARG A CA 1
ATOM 1501 C C . ARG A 1 190 ? -11.568 -15.296 1.021 1.00 90.50 190 ARG A C 1
ATOM 1503 O O . ARG A 1 190 ? -10.781 -15.829 0.235 1.00 90.50 190 ARG A O 1
ATOM 1510 N N . SER A 1 191 ? -12.707 -14.731 0.614 1.00 92.50 191 SER A N 1
ATOM 1511 C CA . SER A 1 191 ? -13.120 -14.697 -0.795 1.00 92.50 191 SER A CA 1
ATOM 1512 C C . SER A 1 191 ? -12.269 -13.756 -1.656 1.00 92.50 191 SER A C 1
ATOM 1514 O O . SER A 1 191 ? -12.212 -13.940 -2.870 1.00 92.50 191 SER A O 1
ATOM 1516 N N . GLN A 1 192 ? -11.548 -12.813 -1.039 1.00 89.44 192 GLN A N 1
ATOM 1517 C CA . GLN A 1 192 ? -10.646 -11.875 -1.721 1.00 89.44 192 GLN A CA 1
ATOM 1518 C C . GLN A 1 192 ? -9.234 -12.443 -1.939 1.00 89.44 192 GLN A C 1
ATOM 1520 O O . GLN A 1 192 ? -8.373 -11.764 -2.496 1.00 89.44 192 GLN A O 1
ATOM 1525 N N . VAL A 1 193 ? -8.981 -13.684 -1.508 1.00 85.19 193 VAL A N 1
ATOM 1526 C CA . VAL A 1 193 ? -7.677 -14.345 -1.626 1.00 85.19 193 VAL A CA 1
ATOM 1527 C C . VAL A 1 193 ? -7.756 -15.484 -2.637 1.00 85.19 193 VAL A C 1
ATOM 1529 O O . VAL A 1 193 ? -8.527 -16.436 -2.478 1.00 85.19 193 VAL A O 1
ATOM 1532 N N . GLU A 1 194 ? -6.903 -15.440 -3.655 1.00 84.38 194 GLU A N 1
ATOM 1533 C CA . GLU A 1 194 ? -6.796 -16.519 -4.635 1.00 84.38 194 GLU A CA 1
ATOM 1534 C C . GLU A 1 194 ? -6.382 -17.843 -3.964 1.00 84.38 194 GLU A C 1
ATOM 1536 O O . GLU A 1 194 ? -5.501 -17.854 -3.098 1.00 84.38 194 GLU A O 1
ATOM 1541 N N . PRO A 1 195 ? -6.949 -18.999 -4.360 1.00 87.00 195 PRO A N 1
ATOM 1542 C CA . PRO A 1 195 ? -6.621 -20.283 -3.738 1.00 87.00 195 PRO A CA 1
ATOM 1543 C C . PRO A 1 195 ? -5.127 -20.622 -3.739 1.00 87.00 195 PRO A C 1
ATOM 1545 O O . PRO A 1 195 ? -4.648 -21.248 -2.800 1.00 87.00 195 PRO A O 1
ATOM 1548 N N . ALA A 1 196 ? -4.395 -20.197 -4.773 1.00 85.06 196 ALA A N 1
ATOM 1549 C CA . ALA A 1 196 ? -2.961 -20.447 -4.911 1.00 85.06 196 ALA A CA 1
ATOM 1550 C C . ALA A 1 196 ? -2.084 -19.591 -3.980 1.00 85.06 196 ALA A C 1
ATOM 1552 O O . ALA A 1 196 ? -0.925 -19.943 -3.772 1.00 85.06 196 ALA A O 1
ATOM 1553 N N . ASP A 1 197 ? -2.618 -18.483 -3.462 1.00 82.56 197 ASP A N 1
ATOM 1554 C CA . ASP A 1 197 ? -1.890 -17.549 -2.598 1.00 82.56 197 ASP A CA 1
ATOM 1555 C C . ASP A 1 197 ? -2.259 -17.722 -1.113 1.00 82.56 197 ASP A C 1
ATOM 1557 O O . ASP A 1 197 ? -1.588 -17.175 -0.242 1.00 82.56 197 ASP A O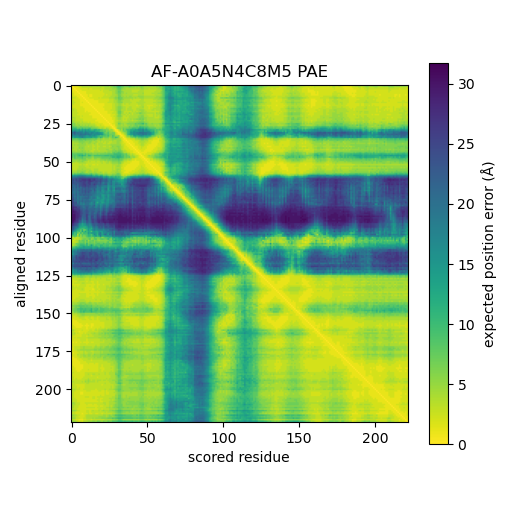 1
ATOM 1561 N N . TYR A 1 198 ? -3.296 -18.507 -0.800 1.00 88.00 198 TYR A N 1
ATOM 1562 C CA . TYR A 1 198 ? -3.742 -18.721 0.573 1.00 88.00 198 TYR A CA 1
ATOM 1563 C C . TYR A 1 198 ? -2.768 -19.570 1.391 1.00 88.00 198 TYR A C 1
ATOM 1565 O O . TYR A 1 198 ? -2.426 -20.693 1.008 1.00 88.00 198 TYR A O 1
ATOM 1573 N N . LYS A 1 199 ? -2.430 -19.077 2.584 1.00 87.81 199 LYS A N 1
ATOM 1574 C CA . LYS A 1 199 ? -1.732 -19.838 3.620 1.00 87.81 199 LYS A CA 1
ATOM 1575 C C . LYS A 1 199 ? -2.440 -19.644 4.954 1.00 87.81 199 LYS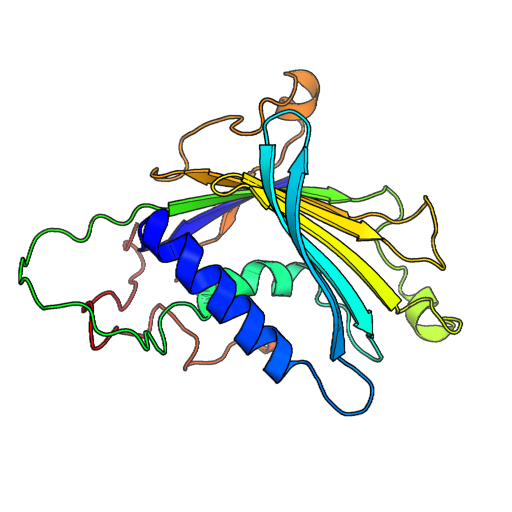 A C 1
ATOM 1577 O O . LYS A 1 199 ? -2.686 -18.518 5.367 1.00 87.81 199 LYS A O 1
ATOM 1582 N N . ALA A 1 200 ? -2.767 -20.745 5.629 1.00 91.06 200 ALA A N 1
ATOM 1583 C CA . ALA A 1 200 ? -3.534 -20.700 6.876 1.00 91.06 200 ALA A CA 1
ATOM 1584 C C . ALA A 1 200 ? -2.795 -19.977 8.018 1.00 91.06 200 ALA A C 1
ATOM 1586 O O . ALA A 1 200 ? -3.426 -19.403 8.896 1.00 91.06 200 ALA A O 1
ATOM 1587 N N . ASP A 1 201 ? -1.463 -19.987 8.010 1.00 89.75 201 ASP A N 1
ATOM 1588 C CA . ASP A 1 201 ? -0.621 -19.281 8.979 1.00 89.75 201 ASP A CA 1
ATOM 1589 C C . ASP A 1 201 ? -0.452 -17.781 8.665 1.00 89.75 201 ASP A C 1
ATOM 1591 O O . ASP A 1 201 ? 0.123 -17.048 9.468 1.00 89.75 201 ASP A O 1
ATOM 1595 N N . GLU A 1 202 ? -0.949 -17.326 7.512 1.00 87.50 202 GLU A N 1
ATOM 1596 C CA . GLU A 1 202 ? -1.034 -15.920 7.098 1.00 87.50 202 GLU A CA 1
ATOM 1597 C C . GLU A 1 202 ? -2.480 -15.386 7.149 1.00 87.50 202 GLU A C 1
ATOM 1599 O O . GLU A 1 202 ? -2.712 -14.267 6.705 1.00 87.50 202 GLU A O 1
ATOM 1604 N N . ASP A 1 203 ? -3.444 -16.157 7.679 1.00 89.38 203 ASP A N 1
ATOM 1605 C CA . ASP A 1 203 ? -4.870 -15.799 7.709 1.00 89.38 203 ASP A CA 1
ATOM 1606 C C . ASP A 1 203 ? -5.256 -15.017 8.991 1.00 89.38 203 ASP A C 1
ATOM 1608 O O . ASP A 1 203 ? -5.293 -15.603 10.084 1.00 89.38 203 ASP A O 1
ATOM 1612 N N . PRO A 1 204 ? -5.609 -13.716 8.896 1.00 89.50 204 PRO A N 1
ATOM 1613 C CA . PRO A 1 204 ? -6.029 -12.910 10.047 1.00 89.50 204 PRO A CA 1
ATOM 1614 C C . PRO A 1 204 ? -7.334 -13.383 10.705 1.00 89.50 204 PRO A C 1
ATOM 1616 O O . PRO A 1 204 ? -7.577 -13.085 11.878 1.00 89.50 204 PRO A O 1
ATOM 1619 N N . ALA A 1 205 ? -8.178 -14.131 9.989 1.00 92.75 205 ALA A N 1
ATOM 1620 C CA . ALA A 1 205 ? -9.393 -14.723 10.544 1.00 92.75 205 ALA A CA 1
ATOM 1621 C C . ALA A 1 205 ? -9.103 -15.945 11.435 1.00 92.75 205 ALA A C 1
ATOM 1623 O O . ALA A 1 205 ? -9.976 -16.383 12.185 1.00 92.75 205 ALA A O 1
ATOM 1624 N N . LEU A 1 206 ? -7.879 -16.485 11.386 1.00 91.25 206 LEU A N 1
ATOM 1625 C CA . LEU A 1 206 ? -7.424 -17.609 12.214 1.00 91.25 206 LEU A CA 1
ATOM 1626 C C . LEU A 1 206 ? -6.360 -17.203 13.243 1.00 91.25 206 LEU A C 1
ATOM 1628 O O . LEU A 1 206 ? -6.139 -17.918 14.222 1.00 91.25 206 LEU A O 1
ATOM 1632 N N . PHE A 1 207 ? -5.694 -16.069 13.035 1.00 91.94 207 PHE A N 1
ATOM 1633 C CA . PHE A 1 207 ? -4.591 -15.615 13.869 1.00 91.94 207 PHE A CA 1
ATOM 1634 C C . PHE A 1 207 ? -5.056 -14.821 15.100 1.00 91.94 207 PHE A C 1
ATOM 1636 O O . PHE A 1 207 ? -5.928 -13.962 15.022 1.00 91.94 207 PHE A O 1
ATOM 1643 N N . GLN A 1 208 ? -4.407 -15.051 16.244 1.00 92.06 208 GLN A N 1
ATOM 1644 C CA . GLN A 1 208 ? -4.516 -14.186 17.417 1.00 92.06 208 GLN A CA 1
ATOM 1645 C C . GLN A 1 208 ? -3.125 -13.822 17.928 1.00 92.06 208 GLN A C 1
ATOM 1647 O O . GLN A 1 208 ? -2.311 -14.695 18.246 1.00 92.06 208 GLN A O 1
ATOM 1652 N N . SER A 1 209 ? -2.868 -12.526 18.085 1.00 88.19 209 SER A N 1
ATOM 1653 C CA . SER A 1 209 ? -1.603 -12.050 18.631 1.00 88.19 209 SER A CA 1
ATOM 1654 C C . SER A 1 209 ? -1.450 -12.467 20.090 1.00 88.19 209 SER A C 1
ATOM 1656 O O . SER A 1 209 ? -2.252 -12.111 20.957 1.00 88.19 209 SER A O 1
ATOM 1658 N N . VAL A 1 210 ? -0.353 -13.156 20.407 1.00 92.62 210 VAL A N 1
ATOM 1659 C CA . VAL A 1 210 ? -0.029 -13.537 21.790 1.00 92.62 210 VAL A CA 1
ATOM 1660 C C . VAL A 1 210 ? 0.200 -12.302 22.666 1.00 92.62 210 VAL A C 1
ATOM 1662 O O . VAL A 1 210 ? -0.166 -12.324 23.845 1.00 92.62 210 VAL A O 1
ATOM 1665 N N . LYS A 1 211 ? 0.775 -11.234 22.099 1.00 88.19 211 LYS A N 1
ATOM 1666 C CA . LYS A 1 211 ? 1.175 -10.020 22.822 1.00 88.19 211 LYS A CA 1
ATOM 1667 C C . LYS A 1 211 ? 0.026 -9.039 23.009 1.00 88.19 211 LYS A C 1
ATOM 1669 O O . LYS A 1 211 ? -0.231 -8.615 24.130 1.00 88.19 211 LYS A O 1
ATOM 1674 N N . THR A 1 212 ? -0.657 -8.688 21.922 1.00 87.38 212 THR A N 1
ATOM 1675 C CA . THR A 1 212 ? -1.689 -7.637 21.933 1.00 87.38 212 THR A CA 1
ATOM 1676 C C . THR A 1 212 ? -3.093 -8.193 22.134 1.00 87.38 212 THR A C 1
ATOM 1678 O O . THR A 1 212 ? -4.012 -7.428 22.417 1.00 87.38 212 THR A O 1
ATOM 1681 N N . LYS A 1 213 ? -3.270 -9.515 21.989 1.00 92.19 213 LYS A N 1
ATOM 1682 C CA . LYS A 1 213 ? -4.570 -10.204 22.019 1.00 92.19 213 LYS A CA 1
ATOM 1683 C C . LYS A 1 213 ? -5.545 -9.747 20.923 1.00 92.19 213 LYS A C 1
ATOM 1685 O O . LYS A 1 213 ? -6.741 -10.001 21.035 1.00 92.19 213 LYS A O 1
ATOM 1690 N N . ARG A 1 214 ? -5.056 -9.070 19.876 1.00 88.88 214 ARG A N 1
ATOM 1691 C CA . ARG A 1 214 ? -5.836 -8.758 18.666 1.00 88.88 214 ARG A CA 1
ATOM 1692 C C . ARG A 1 214 ? -6.069 -10.020 17.845 1.00 88.88 214 ARG A C 1
ATOM 1694 O O . ARG A 1 214 ? -5.234 -10.924 17.868 1.00 88.88 214 ARG A O 1
ATOM 1701 N N . GLY A 1 215 ? -7.197 -10.052 17.144 1.00 90.44 215 GLY A N 1
ATOM 1702 C CA . GLY A 1 215 ? -7.649 -11.215 16.390 1.00 90.44 215 GLY A CA 1
ATOM 1703 C C . GLY A 1 215 ? -8.217 -12.342 17.273 1.00 90.44 215 GLY A C 1
ATOM 1704 O O . GLY A 1 215 ? -8.144 -12.274 18.509 1.00 90.44 215 GLY A O 1
ATOM 1705 N N . PRO A 1 216 ? -8.790 -13.389 16.661 1.00 94.75 216 PRO A N 1
ATOM 1706 C CA . PRO A 1 216 ? -9.037 -13.525 15.221 1.00 94.75 216 PRO A CA 1
ATOM 1707 C C . PRO A 1 216 ? -10.062 -12.519 14.691 1.00 94.75 216 PRO A C 1
ATOM 1709 O O . PRO A 1 216 ? -10.971 -12.099 15.412 1.00 94.75 216 PRO A O 1
ATOM 1712 N N . LEU A 1 217 ? -9.901 -12.109 13.434 1.00 91.00 217 LEU A N 1
ATOM 1713 C CA . LEU A 1 217 ? -10.800 -11.156 12.785 1.00 91.00 217 LEU A CA 1
ATOM 1714 C C . LEU A 1 217 ? -12.019 -11.890 12.210 1.00 91.00 217 LEU A C 1
ATOM 1716 O O . LEU A 1 217 ? -11.932 -12.573 11.196 1.00 91.00 217 LEU A O 1
ATOM 1720 N N . GLY A 1 218 ? -13.164 -11.774 12.884 1.00 90.50 218 GLY A N 1
ATOM 1721 C CA . GLY A 1 218 ? -14.432 -12.329 12.397 1.00 90.50 218 GLY A CA 1
ATOM 1722 C C . GLY A 1 218 ? -15.090 -11.470 11.302 1.00 90.50 218 GLY A C 1
ATOM 1723 O O . GLY A 1 218 ? -14.638 -10.363 11.040 1.00 90.50 218 GLY A O 1
ATOM 1724 N N . PRO A 1 219 ? -16.222 -11.900 10.712 1.00 90.50 219 PRO A N 1
ATOM 1725 C CA . PRO A 1 219 ? -16.883 -11.179 9.610 1.00 90.50 219 PRO A CA 1
ATOM 1726 C C . PRO A 1 219 ? -17.303 -9.726 9.904 1.00 90.50 219 PRO A C 1
ATOM 1728 O O . PRO A 1 219 ? -17.458 -8.937 8.982 1.00 90.50 219 PRO A O 1
ATOM 1731 N N . ASN A 1 220 ? -17.481 -9.368 11.179 1.00 89.44 220 ASN A N 1
ATOM 1732 C CA . ASN A 1 220 ? -17.889 -8.031 11.631 1.00 89.44 220 ASN A CA 1
ATOM 1733 C C . ASN A 1 220 ? -16.782 -7.350 12.458 1.00 89.44 220 ASN A C 1
ATOM 1735 O O . ASN A 1 220 ? -17.064 -6.739 13.483 1.00 89.44 220 ASN A O 1
ATOM 1739 N N . TRP A 1 221 ? -15.514 -7.553 12.093 1.00 89.25 221 TRP A N 1
ATOM 1740 C CA . TRP A 1 221 ? -14.369 -7.038 12.856 1.00 89.25 221 TRP A CA 1
ATOM 1741 C C . TRP A 1 221 ? -14.133 -5.524 12.704 1.00 89.25 221 TRP A C 1
ATOM 1743 O O . TRP A 1 221 ? -13.390 -4.953 13.502 1.00 89.25 221 TRP A O 1
ATOM 1753 N N . LYS A 1 222 ? -14.719 -4.913 11.669 1.00 83.81 222 LYS A N 1
ATOM 1754 C CA . LYS A 1 222 ? -14.620 -3.483 11.345 1.00 83.81 222 LYS A CA 1
ATOM 1755 C C . LYS A 1 222 ? -15.596 -2.634 12.150 1.00 83.81 222 LYS A C 1
ATOM 1757 O O . LYS A 1 222 ? -16.716 -3.119 12.420 1.00 83.81 222 LYS A O 1
#

Foldseek 3Di:
DKEKEFFLDALVLCVVLLVVLVVVVQVVQDDDQFGKDWPDWAWDDDPNFTFIKTKIKGADLDDPPVVPVVVCSRQVRQDDDPDDDDDDDDPDDRLGFKIKTKDKDWQPQQPCDPVCSVVVDPQNRMKMWIKGDRPVKIWIKIDGPVCPPSGIIIIIIGIGRDDRPDQPPVVDDPVVSVVDDYHYDDQQDPVVDDPVRDDPVSHCCNDARPPPRDDSQDPPND

Radius of gyration: 18.59 Å; Cα contacts (8 Å, |Δi|>4): 354; 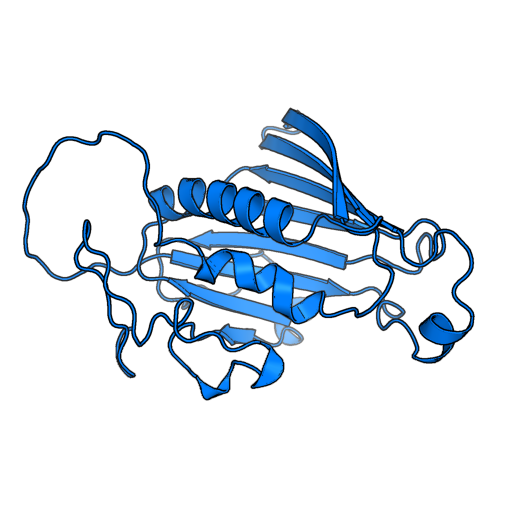chains: 1; bounding box: 38×42×57 Å

Sequence (222 aa):
MISRVVLPCSVQEYQVGQLYSVAEASKNETGGGEGIEVLKNEPYEKDGEKGQYTHKIYHLKRRLTLSHRMAVVGGSMERHDTGEGKGGGNSGPQAVWQIVATLTYFSPHSKVPAFVRMIAPEGSLVFHEKAWNAYPYCRTIVTNEYMKDDFFIKIETWHKPDLGTLENVHGLDPNMWKTVEIVHIDIADRSQVEPADYKADEDPALFQSVKTKRGPLGPNWK